Protein AF-A0A6A8DIE8-F1 (afdb_monomer_lite)

Secondary structure (DSSP, 8-state):
--HHHHHHHHHHHTTTS-TT-EEEE-HHHHHHHTT--HHHHHHHHHHHHHTTSEEEE---TTS-EEEEE-S-HHHHHHHHHHHHHHTT-HHHHHHHHHHH-GGGHHHHHHHHHHTTEEEEEETTTTEEEEEE-S-B-TTTHHHHHHHHHHHGGGPPTT-EEEEE--SS--B-GGGHHHHHHHHHHHHHTT--EEEEE-S-GGGHHHHHHHHTTSSEEEEESSHHHHHHHHHT-

InterPro domains:
  IPR025370 Transcriptional regulator SgrR, N-terminal HTH domain [PF12793] (5-108)

pLDDT: mean 90.8, std 8.54, range [51.56, 98.19]

Sequence (233 aa):
MNIEELYIKLRNYYSNHDNGEQIEVDLNELVDTLSYTKRKFRKFLIELDALGWITWSPKGIKNNDSLIFHQSIEDVQLQLFKAMIFDGRQNEAFIRVESEAPSIKTKLTYWYYLSKFVVYFDVTKNRQFIRIREMITKENVDIYCNAIKESLEHASPGFTILIDMMSEMTNTPDVEPQMEELRKIVVAKGVKALASYTSSSYLIPYLEKRLDEMGQNKIFPTKEAAEEYLDSL

Foldseek 3Di:
DDLLVVVLVVCVVVVVDDAQDKDFDDLVVCCVVVVHDSVVVVVSQVVCVVVVQKDWADDPDPGTTIIGGHDDNQVSLLVVLVVCVVVVNNVVSQVCCVPPPVPCNVVSLLVSLCVQKDWAADLVLLEIEIEGNDEAEPSRLVSVLVSNVVRLVSHDAQGEYEYEPQDPHYYDPVCVVSVVVSLVVCLVSHHNEYEYEYCPPVCVVVVVVVPPPRYHYYYDPDPVVRVVVSSVD

Organism: NCBI:txid930132

Structure (mmCIF, N/CA/C/O backbone):
data_AF-A0A6A8DIE8-F1
#
_entry.id   AF-A0A6A8DIE8-F1
#
loop_
_atom_site.group_PDB
_atom_site.id
_atom_site.type_symbol
_atom_site.label_atom_id
_atom_site.label_alt_id
_atom_site.label_comp_id
_atom_site.label_asym_id
_atom_site.label_entity_id
_atom_site.label_seq_id
_atom_site.pdbx_PDB_ins_code
_atom_site.Cartn_x
_atom_site.Cartn_y
_atom_site.Cartn_z
_atom_site.occupancy
_atom_site.B_iso_or_equiv
_atom_site.auth_seq_id
_atom_site.auth_comp_id
_atom_site.auth_asym_id
_atom_site.auth_atom_id
_atom_site.pdbx_PDB_model_num
ATOM 1 N N . MET A 1 1 ? 22.034 -7.011 -10.594 1.00 61.16 1 MET A N 1
ATOM 2 C CA . MET A 1 1 ? 21.275 -5.863 -11.112 1.00 61.16 1 MET A CA 1
ATOM 3 C C . MET A 1 1 ? 19.857 -6.335 -11.265 1.00 61.16 1 MET A C 1
ATOM 5 O O . MET A 1 1 ? 19.685 -7.435 -11.787 1.00 61.16 1 MET A O 1
ATOM 9 N N . ASN A 1 2 ? 18.924 -5.565 -10.721 1.00 84.75 2 ASN A N 1
ATOM 10 C CA . ASN A 1 2 ? 17.521 -5.937 -10.694 1.00 84.75 2 ASN A CA 1
ATOM 11 C C . ASN A 1 2 ? 16.916 -5.852 -12.108 1.00 84.75 2 ASN A C 1
ATOM 13 O O . ASN A 1 2 ? 17.417 -5.080 -12.933 1.00 84.75 2 ASN A O 1
ATOM 17 N N . ILE A 1 3 ? 15.899 -6.655 -12.415 1.00 91.62 3 ILE A N 1
ATOM 18 C CA . ILE A 1 3 ? 15.301 -6.695 -13.760 1.00 91.62 3 ILE A CA 1
ATOM 19 C C . ILE A 1 3 ? 14.643 -5.355 -14.125 1.00 91.62 3 ILE A C 1
ATOM 21 O O . ILE A 1 3 ? 14.781 -4.881 -15.253 1.00 91.62 3 ILE A O 1
ATOM 25 N N . GLU A 1 4 ? 14.058 -4.675 -13.142 1.00 94.12 4 GLU A N 1
ATOM 26 C CA . GLU A 1 4 ? 13.498 -3.327 -13.233 1.00 94.12 4 GLU A CA 1
ATOM 27 C C . GLU A 1 4 ? 14.570 -2.305 -13.617 1.00 94.12 4 GLU A C 1
ATOM 29 O O . GLU A 1 4 ? 14.362 -1.489 -14.509 1.00 94.12 4 GLU A O 1
ATOM 34 N N . GLU A 1 5 ? 15.754 -2.360 -12.998 1.00 92.25 5 GLU A N 1
ATOM 35 C CA . GLU A 1 5 ? 16.851 -1.432 -13.312 1.00 92.25 5 GLU A CA 1
ATOM 36 C C . GLU A 1 5 ? 17.337 -1.598 -14.753 1.00 92.25 5 GLU A C 1
ATOM 38 O O . GLU A 1 5 ? 17.728 -0.622 -15.398 1.00 92.25 5 GLU A O 1
ATOM 43 N N . LEU A 1 6 ? 17.319 -2.828 -15.275 1.00 91.94 6 LEU A N 1
ATOM 44 C CA . LEU A 1 6 ? 17.642 -3.065 -16.676 1.00 91.94 6 LEU A CA 1
ATOM 45 C C . LEU A 1 6 ? 16.558 -2.505 -17.582 1.00 91.94 6 LEU A C 1
ATOM 47 O O . LEU A 1 6 ? 16.885 -1.822 -18.551 1.00 91.94 6 LEU A O 1
ATOM 51 N N . TYR A 1 7 ? 15.295 -2.792 -17.268 1.00 95.69 7 TYR A N 1
ATOM 52 C CA . TYR A 1 7 ? 14.165 -2.293 -18.032 1.00 95.69 7 TYR A CA 1
ATOM 53 C C . TYR A 1 7 ? 14.194 -0.767 -18.123 1.00 95.69 7 TYR A C 1
ATOM 55 O O . TYR A 1 7 ? 14.099 -0.222 -19.214 1.00 95.69 7 TYR A O 1
ATOM 63 N N . ILE A 1 8 ? 14.420 -0.080 -17.000 1.00 94.88 8 ILE A N 1
ATOM 64 C CA . ILE A 1 8 ? 14.521 1.382 -16.932 1.00 94.88 8 ILE A CA 1
ATOM 65 C C . ILE A 1 8 ? 15.650 1.892 -17.832 1.00 94.88 8 ILE A C 1
ATOM 67 O O . ILE A 1 8 ? 15.442 2.816 -18.614 1.00 94.88 8 ILE A O 1
ATOM 71 N N . LYS A 1 9 ? 16.839 1.273 -17.784 1.00 93.62 9 LYS A N 1
ATOM 72 C CA . LYS A 1 9 ? 17.958 1.640 -18.671 1.00 93.62 9 LYS A CA 1
ATOM 73 C C . LYS A 1 9 ? 17.612 1.445 -20.146 1.00 93.62 9 LYS A C 1
ATOM 75 O O . LYS A 1 9 ? 17.887 2.324 -20.957 1.00 93.62 9 LYS A O 1
ATOM 80 N N . LEU A 1 10 ? 17.003 0.310 -20.478 1.00 94.56 10 LEU A N 1
ATOM 81 C CA . LEU A 1 10 ? 16.602 -0.022 -21.840 1.00 94.56 10 LEU A CA 1
ATOM 82 C C . LEU A 1 10 ? 15.513 0.934 -22.353 1.00 94.56 10 LEU A C 1
ATOM 84 O O . LEU A 1 10 ? 15.604 1.426 -23.474 1.00 94.56 10 LEU A O 1
ATOM 88 N N . ARG A 1 11 ? 14.516 1.252 -21.522 1.00 94.69 11 ARG A N 1
ATOM 89 C CA . ARG A 1 11 ? 13.422 2.165 -21.867 1.00 94.69 11 ARG A CA 1
ATOM 90 C C . ARG A 1 11 ? 13.903 3.607 -22.012 1.00 94.69 11 ARG A C 1
ATOM 92 O O . ARG A 1 11 ? 13.452 4.286 -22.923 1.00 94.69 11 ARG A O 1
ATOM 99 N N . ASN A 1 12 ? 14.854 4.044 -21.184 1.00 93.69 12 ASN A N 1
ATOM 100 C CA . ASN A 1 12 ? 15.503 5.352 -21.320 1.00 93.69 12 ASN A CA 1
ATOM 101 C C . ASN A 1 12 ? 16.320 5.473 -22.610 1.00 93.69 12 ASN A C 1
ATOM 103 O O . ASN A 1 12 ? 16.332 6.538 -23.218 1.00 93.69 12 ASN A O 1
ATOM 107 N N . TYR A 1 13 ? 16.988 4.396 -23.036 1.00 94.00 13 TYR A N 1
ATOM 108 C CA . TYR A 1 13 ? 17.704 4.382 -24.313 1.00 94.00 13 TYR A CA 1
ATOM 109 C C . TYR A 1 13 ? 16.738 4.544 -25.503 1.00 94.00 13 TYR A C 1
ATOM 111 O O . TYR A 1 13 ? 17.044 5.260 -26.450 1.00 94.00 13 TYR A O 1
ATOM 119 N N . TYR A 1 14 ? 15.534 3.968 -25.409 1.00 94.12 14 TYR A N 1
ATOM 120 C CA . TYR A 1 14 ? 14.454 4.113 -26.393 1.00 94.12 14 TYR A CA 1
ATOM 121 C C . TYR A 1 14 ? 13.357 5.099 -25.954 1.00 94.12 14 TYR A C 1
ATOM 123 O O . TYR A 1 14 ? 12.171 4.853 -26.173 1.00 94.12 14 TYR A O 1
ATOM 131 N N . SER A 1 15 ? 13.728 6.216 -25.323 1.00 92.12 15 SER A N 1
ATOM 132 C CA . SER A 1 15 ? 12.765 7.184 -24.768 1.00 92.12 15 SER A CA 1
ATOM 133 C C . SER A 1 15 ? 11.895 7.884 -25.819 1.00 92.12 15 SER A C 1
ATOM 135 O O . SER A 1 15 ? 10.821 8.370 -25.483 1.00 92.12 15 SER A O 1
ATOM 137 N N . ASN A 1 16 ? 12.330 7.903 -27.082 1.00 93.06 16 ASN A N 1
ATOM 138 C CA . ASN A 1 16 ? 11.607 8.523 -28.198 1.00 93.06 16 ASN A CA 1
ATOM 139 C C . ASN A 1 16 ? 10.524 7.626 -28.824 1.00 93.06 16 ASN A C 1
ATOM 141 O O . ASN A 1 16 ? 9.892 8.050 -29.787 1.00 93.06 16 ASN A O 1
ATOM 145 N N . HIS A 1 17 ? 10.342 6.403 -28.321 1.00 92.88 17 HIS A N 1
ATOM 146 C CA . HIS A 1 17 ? 9.346 5.460 -28.828 1.00 92.88 17 HIS A CA 1
ATOM 147 C C . HIS A 1 17 ? 8.213 5.269 -27.829 1.00 92.88 17 HIS A C 1
ATOM 149 O O . HIS A 1 17 ? 8.455 5.158 -26.622 1.00 92.88 17 HIS A O 1
ATOM 155 N N . ASP A 1 18 ? 6.986 5.158 -28.318 1.00 91.81 18 ASP A N 1
ATOM 156 C CA . ASP A 1 18 ? 5.816 4.943 -27.468 1.00 91.81 18 ASP A CA 1
ATOM 157 C C . ASP A 1 18 ? 5.623 3.459 -27.116 1.00 91.81 18 ASP A C 1
ATOM 159 O O . ASP A 1 18 ? 6.193 2.550 -27.725 1.00 91.81 18 ASP A O 1
ATOM 163 N N . ASN A 1 19 ? 4.818 3.188 -26.085 1.00 92.69 19 ASN A N 1
ATOM 164 C CA . ASN A 1 19 ? 4.422 1.812 -25.777 1.00 92.69 19 ASN A CA 1
ATOM 165 C C . ASN A 1 19 ? 3.588 1.239 -26.936 1.00 92.69 19 ASN A C 1
ATOM 167 O O . ASN A 1 19 ? 2.725 1.919 -27.487 1.00 92.69 19 ASN A O 1
ATOM 171 N N . GLY A 1 20 ? 3.819 -0.028 -27.280 1.00 93.44 20 GLY A N 1
ATOM 172 C CA . GLY A 1 20 ? 3.175 -0.698 -28.414 1.00 93.44 20 GLY A CA 1
ATOM 173 C C . GLY A 1 20 ? 3.853 -0.464 -29.769 1.00 93.44 20 GLY A C 1
ATOM 174 O O . GLY A 1 20 ? 3.513 -1.150 -30.732 1.00 93.44 20 GLY A O 1
ATOM 175 N N . GLU A 1 21 ? 4.833 0.438 -29.858 1.00 94.06 21 GLU A N 1
ATOM 176 C CA . GLU A 1 21 ? 5.625 0.632 -31.071 1.00 94.06 21 GLU A CA 1
ATOM 177 C C . GLU A 1 21 ? 6.641 -0.505 -31.252 1.00 94.06 21 GLU A C 1
ATOM 179 O O . GLU A 1 21 ? 7.301 -0.929 -30.300 1.00 94.06 21 GLU A O 1
ATOM 184 N N . GLN A 1 22 ? 6.775 -1.003 -32.485 1.00 93.56 22 GLN A N 1
ATOM 185 C CA . GLN A 1 22 ? 7.807 -1.974 -32.834 1.00 93.56 22 GLN A CA 1
ATOM 186 C C . GLN A 1 22 ? 9.099 -1.258 -33.217 1.00 93.56 22 GLN A C 1
ATOM 188 O O . GLN A 1 22 ? 9.140 -0.496 -34.178 1.00 93.56 22 GLN A O 1
ATOM 193 N N . ILE A 1 23 ? 10.167 -1.579 -32.495 1.00 93.38 23 ILE A N 1
ATOM 194 C CA . ILE A 1 23 ? 11.484 -0.966 -32.635 1.00 93.38 23 ILE A CA 1
ATOM 195 C C . ILE A 1 23 ? 12.443 -2.012 -33.192 1.00 93.38 23 ILE A C 1
ATOM 197 O O . ILE A 1 23 ? 12.483 -3.140 -32.694 1.00 93.38 23 ILE A O 1
ATOM 201 N N . GLU A 1 24 ? 13.219 -1.652 -34.214 1.00 91.38 24 GLU A N 1
ATOM 202 C CA . GLU A 1 24 ? 14.348 -2.470 -34.661 1.00 91.38 24 GLU A CA 1
ATOM 203 C C . GLU A 1 24 ? 15.573 -2.246 -33.775 1.00 91.38 24 GLU A C 1
ATOM 205 O O . GLU A 1 24 ? 15.893 -1.125 -33.387 1.00 91.38 24 GLU A O 1
ATOM 210 N N . VAL A 1 25 ? 16.257 -3.337 -33.446 1.00 90.00 25 VAL A N 1
ATOM 211 C CA . VAL A 1 25 ? 17.249 -3.373 -32.379 1.00 90.00 25 VAL A CA 1
ATOM 212 C C . VAL A 1 25 ? 18.504 -4.095 -32.849 1.00 90.00 25 VAL A C 1
ATOM 214 O O . VAL A 1 25 ? 18.456 -5.270 -33.228 1.00 90.00 25 VAL A O 1
ATOM 217 N N . ASP A 1 26 ? 19.651 -3.421 -32.747 1.00 88.81 26 ASP A N 1
ATOM 218 C CA . ASP A 1 26 ? 20.957 -4.072 -32.819 1.00 88.81 26 ASP A CA 1
ATOM 219 C C . ASP A 1 26 ? 21.400 -4.493 -31.410 1.00 88.81 26 ASP A C 1
ATOM 221 O O . ASP A 1 26 ? 21.780 -3.683 -30.560 1.00 88.81 26 ASP A O 1
ATOM 225 N N . LEU A 1 27 ? 21.372 -5.803 -31.151 1.00 87.56 27 LEU A N 1
ATOM 226 C CA . LEU A 1 27 ? 21.827 -6.356 -29.877 1.00 87.56 27 LEU A CA 1
ATOM 227 C C . LEU A 1 27 ? 23.300 -6.061 -29.584 1.00 87.56 27 LEU A C 1
ATOM 229 O O . LEU A 1 27 ? 23.680 -6.066 -28.417 1.00 87.56 27 LEU A O 1
ATOM 233 N N . ASN A 1 28 ? 24.148 -5.885 -30.597 1.00 87.69 28 ASN A N 1
ATOM 234 C CA . ASN A 1 28 ? 25.564 -5.596 -30.380 1.00 87.69 28 ASN A CA 1
ATOM 235 C C . ASN A 1 28 ? 25.721 -4.191 -29.809 1.00 87.69 28 ASN A C 1
ATOM 237 O O . ASN A 1 28 ? 26.330 -4.033 -28.755 1.00 87.69 28 ASN A O 1
ATOM 241 N N . GLU A 1 29 ? 25.076 -3.216 -30.449 1.00 89.06 29 GLU A N 1
ATOM 242 C CA . GLU A 1 29 ? 25.057 -1.828 -29.999 1.00 89.06 29 GLU A CA 1
ATOM 243 C C . GLU A 1 29 ? 24.478 -1.700 -28.586 1.00 89.06 29 GLU A C 1
ATOM 245 O O . GLU A 1 29 ? 25.076 -1.043 -27.731 1.00 89.06 29 GLU A O 1
ATOM 250 N N . LEU A 1 30 ? 23.354 -2.367 -28.299 1.00 89.44 30 LEU A N 1
ATOM 251 C CA . LEU A 1 30 ? 22.744 -2.319 -26.968 1.00 89.44 30 LEU A CA 1
ATOM 252 C C . LEU A 1 30 ? 23.633 -2.926 -25.889 1.00 89.44 30 LEU A C 1
ATOM 254 O O . LEU A 1 30 ? 23.718 -2.403 -24.781 1.00 89.44 30 LEU A O 1
ATOM 258 N N . VAL A 1 31 ? 24.270 -4.055 -26.186 1.00 90.88 31 VAL A N 1
ATOM 259 C CA . VAL A 1 31 ? 25.129 -4.753 -25.231 1.00 90.88 31 VAL A CA 1
ATOM 260 C C . VAL A 1 31 ? 26.371 -3.922 -24.921 1.00 90.88 31 VAL A C 1
ATOM 262 O O . VAL A 1 31 ? 26.747 -3.846 -23.751 1.00 90.88 31 VAL A O 1
ATOM 265 N N . ASP A 1 32 ? 26.942 -3.256 -25.923 1.00 88.62 32 ASP A N 1
ATOM 266 C CA . ASP A 1 32 ? 28.075 -2.348 -25.744 1.00 88.62 32 ASP A CA 1
ATOM 267 C C . ASP A 1 32 ? 27.650 -1.094 -24.961 1.00 88.62 32 ASP A C 1
ATOM 269 O O . ASP A 1 32 ? 28.236 -0.780 -23.922 1.00 88.62 32 ASP A O 1
ATOM 273 N N . THR A 1 33 ? 26.560 -0.439 -25.373 1.00 89.12 33 THR A N 1
ATOM 274 C CA . THR A 1 33 ? 26.052 0.789 -24.736 1.00 89.12 33 THR A CA 1
ATOM 275 C C . THR A 1 33 ? 25.642 0.566 -23.282 1.00 89.12 33 THR A C 1
ATOM 277 O O . THR A 1 33 ? 25.992 1.340 -22.393 1.00 89.12 33 THR A O 1
ATOM 280 N N . LEU A 1 34 ? 24.911 -0.514 -23.010 1.00 88.25 34 LEU A N 1
ATOM 281 C CA . LEU A 1 34 ? 24.409 -0.826 -21.674 1.00 88.25 34 LEU A CA 1
ATOM 282 C C . LEU A 1 34 ? 25.433 -1.602 -20.824 1.00 88.25 34 LEU A C 1
ATOM 284 O O . LEU A 1 34 ? 25.148 -1.913 -19.665 1.00 88.25 34 LEU A O 1
ATOM 288 N N . SER A 1 35 ? 26.626 -1.884 -21.368 1.00 88.69 35 SER A N 1
ATOM 289 C CA . SER A 1 35 ? 27.730 -2.579 -20.691 1.00 88.69 35 SER A CA 1
ATOM 290 C C . SER A 1 35 ? 27.369 -3.994 -20.205 1.00 88.69 35 SER A C 1
ATOM 292 O O . SER A 1 35 ? 27.679 -4.399 -19.080 1.00 88.69 35 SER A O 1
ATOM 294 N N . TYR A 1 36 ? 26.701 -4.771 -21.061 1.00 88.62 36 TYR A N 1
ATOM 295 C CA . TYR A 1 36 ? 26.370 -6.180 -20.825 1.00 88.62 36 TYR A CA 1
ATOM 296 C C . TYR A 1 36 ? 27.243 -7.123 -21.647 1.00 88.62 36 TYR A C 1
ATOM 298 O O . TYR A 1 36 ? 28.024 -6.728 -22.498 1.00 88.62 36 TYR A O 1
ATOM 306 N N . THR A 1 37 ? 27.083 -8.425 -21.414 1.00 90.81 37 THR A N 1
ATOM 307 C CA . THR A 1 37 ? 27.459 -9.436 -22.407 1.00 90.81 37 THR A CA 1
ATOM 308 C C . THR A 1 37 ? 26.212 -9.856 -23.173 1.00 90.81 37 THR A C 1
ATOM 310 O O . THR A 1 37 ? 25.127 -9.933 -22.587 1.00 90.81 37 THR A O 1
ATOM 313 N N . LYS A 1 38 ? 26.353 -10.224 -24.454 1.00 89.75 38 LYS A N 1
ATOM 314 C CA . LYS A 1 38 ? 25.217 -10.670 -25.287 1.00 89.75 38 LYS A CA 1
ATOM 315 C C . LYS A 1 38 ? 24.416 -11.790 -24.627 1.00 89.75 38 LYS A C 1
ATOM 317 O O . LYS A 1 38 ? 23.190 -11.779 -24.638 1.00 89.75 38 LYS A O 1
ATOM 322 N N . ARG A 1 39 ? 25.108 -12.748 -23.996 1.00 90.81 39 ARG A N 1
ATOM 323 C CA . ARG A 1 39 ? 24.476 -13.866 -23.280 1.00 90.81 39 ARG A CA 1
ATOM 324 C C . ARG A 1 39 ? 23.609 -13.383 -22.118 1.00 90.81 39 ARG A C 1
ATOM 326 O O . ARG A 1 39 ? 22.508 -13.893 -21.943 1.00 90.81 39 ARG A O 1
ATOM 333 N N . LYS A 1 40 ? 24.113 -12.448 -21.308 1.00 90.56 40 LYS A N 1
ATOM 334 C CA . LYS A 1 40 ? 23.389 -11.927 -20.144 1.00 90.56 40 LYS A CA 1
ATOM 335 C C . LYS A 1 40 ? 22.207 -11.061 -20.578 1.00 90.56 40 LYS A C 1
ATOM 337 O O . LYS A 1 40 ? 21.121 -11.236 -20.046 1.00 90.56 40 LYS A O 1
ATOM 342 N N . PHE A 1 41 ? 22.399 -10.212 -21.584 1.00 91.75 41 PHE A N 1
ATOM 343 C CA . PHE A 1 41 ? 21.339 -9.354 -22.107 1.00 91.75 41 PHE A CA 1
ATOM 344 C C . PHE A 1 41 ? 20.183 -10.160 -22.716 1.00 91.75 41 PHE A C 1
ATOM 346 O O . PHE A 1 41 ? 19.036 -9.939 -22.354 1.00 91.75 41 PHE A O 1
ATOM 353 N N . ARG A 1 42 ? 20.473 -11.194 -23.522 1.00 92.12 42 ARG A N 1
ATOM 354 C CA . ARG A 1 42 ? 19.436 -12.106 -24.042 1.00 92.12 42 ARG A CA 1
ATOM 355 C C . ARG A 1 42 ? 18.634 -12.797 -22.945 1.00 92.12 42 ARG A C 1
ATOM 357 O O . ARG A 1 42 ? 17.426 -12.920 -23.076 1.00 92.12 42 ARG A O 1
ATOM 364 N N . LYS A 1 43 ? 19.290 -13.248 -21.868 1.00 93.25 43 LYS A N 1
ATOM 365 C CA . LYS A 1 43 ? 18.576 -13.839 -20.725 1.00 93.25 43 LYS A CA 1
ATOM 366 C C . LYS A 1 43 ? 17.571 -12.859 -20.132 1.00 93.25 43 LYS A C 1
ATOM 368 O O . LYS A 1 43 ? 16.452 -13.260 -19.854 1.00 93.25 43 LYS A O 1
ATOM 373 N N . PHE A 1 44 ? 17.959 -11.597 -19.993 1.00 93.81 44 PHE A N 1
ATOM 374 C CA . PHE A 1 44 ? 17.050 -10.582 -19.490 1.00 93.81 44 PHE A CA 1
ATOM 375 C C . PHE A 1 44 ? 15.907 -10.270 -20.451 1.00 93.81 44 PHE A C 1
ATOM 377 O O . PHE A 1 44 ? 14.790 -10.107 -19.989 1.00 93.81 44 PHE A O 1
ATOM 384 N N . LEU A 1 45 ? 16.146 -10.221 -21.766 1.00 94.38 45 LEU A N 1
ATOM 385 C CA . LEU A 1 45 ? 15.057 -10.032 -22.730 1.00 94.38 45 LEU A CA 1
ATOM 386 C C . LEU A 1 45 ? 14.029 -11.169 -22.645 1.00 94.38 45 LEU A C 1
ATOM 388 O O . LEU A 1 45 ? 12.837 -10.899 -22.642 1.00 94.38 45 LEU A O 1
ATOM 392 N N . ILE A 1 46 ? 14.479 -12.419 -22.492 1.00 95.00 46 ILE A N 1
ATOM 393 C CA . ILE A 1 46 ? 13.584 -13.569 -22.269 1.00 95.00 46 ILE A CA 1
ATOM 394 C C . ILE A 1 46 ? 12.775 -13.395 -20.979 1.00 95.00 46 ILE A C 1
ATOM 396 O O . ILE A 1 46 ? 11.587 -13.688 -20.948 1.00 95.00 46 ILE A O 1
ATOM 400 N N . GLU A 1 47 ? 13.416 -12.937 -19.907 1.00 96.00 47 GLU A N 1
ATOM 401 C CA . GLU A 1 47 ? 12.761 -12.742 -18.612 1.00 96.00 47 GLU A CA 1
ATOM 402 C C . GLU A 1 47 ? 11.732 -11.601 -18.656 1.00 96.00 47 GLU A C 1
ATOM 404 O O . GLU A 1 47 ? 10.610 -11.764 -18.188 1.00 96.00 47 GLU A O 1
ATOM 409 N N . LEU A 1 48 ? 12.073 -10.478 -19.293 1.00 95.81 48 LEU A N 1
ATOM 410 C CA . LEU A 1 48 ? 11.170 -9.345 -19.505 1.00 95.81 48 LEU A CA 1
ATOM 411 C C . LEU A 1 48 ? 9.969 -9.719 -20.390 1.00 95.81 48 LEU A C 1
ATOM 413 O O . LEU A 1 48 ? 8.854 -9.269 -20.129 1.00 95.81 48 LEU A O 1
ATOM 417 N N . ASP A 1 49 ? 10.190 -10.542 -21.416 1.00 95.75 49 ASP A N 1
ATOM 418 C CA . ASP A 1 49 ? 9.140 -11.082 -22.288 1.00 95.75 49 ASP A CA 1
ATOM 419 C C . ASP A 1 49 ? 8.209 -12.028 -21.511 1.00 95.75 49 ASP A C 1
ATOM 421 O O . ASP A 1 49 ? 6.989 -11.898 -21.574 1.00 95.75 49 ASP A O 1
ATOM 425 N N . ALA A 1 50 ? 8.770 -12.901 -20.665 1.00 96.12 50 ALA A N 1
ATOM 426 C CA . ALA A 1 50 ? 7.998 -13.790 -19.794 1.00 96.12 50 ALA A CA 1
ATOM 427 C C . ALA A 1 50 ? 7.150 -13.037 -18.750 1.00 96.12 50 ALA A C 1
ATOM 429 O O . ALA A 1 50 ? 6.076 -13.508 -18.376 1.00 96.12 50 ALA A O 1
ATOM 430 N N . LEU A 1 51 ? 7.607 -11.865 -18.296 1.00 94.88 51 LEU A N 1
ATOM 431 C CA . LEU A 1 51 ? 6.838 -10.958 -17.436 1.00 94.88 51 LEU A CA 1
ATOM 432 C C . LEU A 1 51 ? 5.785 -10.141 -18.207 1.00 94.88 51 LEU A C 1
ATOM 434 O O . LEU A 1 51 ? 4.999 -9.420 -17.592 1.00 94.88 51 LEU A O 1
ATOM 438 N N . GLY A 1 52 ? 5.770 -10.223 -19.541 1.00 95.75 52 GLY A N 1
ATOM 439 C CA . GLY A 1 52 ? 4.893 -9.435 -20.404 1.00 95.75 52 GLY A CA 1
ATOM 440 C C . GLY A 1 52 ? 5.249 -7.947 -20.448 1.00 95.75 52 GLY A C 1
ATOM 441 O O . GLY A 1 52 ? 4.397 -7.123 -20.771 1.00 95.75 52 GLY A O 1
ATOM 442 N N . TRP A 1 53 ? 6.480 -7.569 -20.084 1.00 96.81 53 TRP A N 1
ATOM 443 C CA . TRP A 1 53 ? 6.916 -6.165 -20.083 1.00 96.81 53 TRP A CA 1
ATOM 444 C C . TRP A 1 53 ? 7.348 -5.692 -21.466 1.00 96.81 53 TRP A C 1
ATOM 446 O O . TRP A 1 53 ? 7.237 -4.506 -21.787 1.00 96.81 53 TRP A O 1
ATOM 456 N N . ILE A 1 54 ? 7.814 -6.631 -22.282 1.00 96.81 54 ILE A N 1
ATOM 457 C CA . ILE A 1 54 ? 8.145 -6.437 -23.688 1.00 96.81 54 ILE A CA 1
ATOM 458 C C . ILE A 1 54 ? 7.566 -7.579 -24.521 1.00 96.81 54 ILE A C 1
ATOM 460 O O . ILE A 1 54 ? 7.197 -8.617 -23.981 1.00 96.81 54 ILE A O 1
ATOM 464 N N . THR A 1 55 ? 7.545 -7.398 -25.837 1.00 96.38 55 THR A N 1
ATOM 465 C CA . THR A 1 55 ? 7.618 -8.508 -26.787 1.00 96.38 55 THR A CA 1
ATOM 466 C C . THR A 1 55 ? 8.964 -8.463 -27.482 1.00 96.38 55 THR A C 1
ATOM 468 O O . THR A 1 55 ? 9.273 -7.480 -28.159 1.00 96.38 55 THR A O 1
ATOM 471 N N . TRP A 1 56 ? 9.760 -9.521 -27.334 1.00 94.69 56 TRP A N 1
ATOM 472 C CA . TRP A 1 56 ? 11.038 -9.653 -28.033 1.00 94.69 56 TRP A CA 1
ATOM 473 C C . TRP A 1 56 ? 10.955 -10.700 -29.140 1.00 94.69 56 TRP A C 1
ATOM 475 O O . TRP A 1 56 ? 10.696 -11.875 -28.903 1.00 94.69 56 TRP A O 1
ATOM 485 N N . SER A 1 57 ? 11.208 -10.272 -30.375 1.00 91.69 57 SER A N 1
ATOM 486 C CA . SER A 1 57 ? 11.310 -11.161 -31.532 1.00 91.69 57 SER A CA 1
ATOM 487 C C . SER A 1 57 ? 12.765 -11.216 -32.002 1.00 91.69 57 SER A C 1
ATOM 489 O O . SER A 1 57 ? 13.189 -10.332 -32.755 1.00 91.69 57 SER A O 1
ATOM 491 N N . PRO A 1 58 ? 13.549 -12.224 -31.570 1.00 87.44 58 PRO A N 1
ATOM 492 C CA . PRO A 1 58 ? 14.901 -12.411 -32.075 1.00 87.44 58 PRO A CA 1
ATOM 493 C C . PRO A 1 58 ? 14.842 -12.736 -33.565 1.00 87.44 58 PRO A C 1
ATOM 495 O O . PRO A 1 58 ? 14.100 -13.634 -33.975 1.00 87.44 58 PRO A O 1
ATOM 498 N N . LYS A 1 59 ? 15.636 -12.052 -34.390 1.00 78.75 59 LYS A N 1
ATOM 499 C CA . LYS A 1 59 ? 15.755 -12.411 -35.806 1.00 78.75 59 LYS A CA 1
ATOM 500 C C . LYS A 1 59 ? 17.053 -13.173 -36.068 1.00 78.75 59 LYS A C 1
ATOM 502 O O . LYS A 1 59 ? 18.047 -13.088 -35.351 1.00 78.75 59 LYS A O 1
ATOM 507 N N . GLY A 1 60 ? 17.008 -14.015 -37.101 1.00 60.09 60 GLY A N 1
ATOM 508 C CA . GLY A 1 60 ? 18.177 -14.745 -37.585 1.00 60.09 60 GLY A CA 1
ATOM 509 C C . GLY A 1 60 ? 19.223 -13.819 -38.222 1.00 60.09 60 GLY A C 1
ATOM 510 O O . GLY A 1 60 ? 18.986 -12.635 -38.418 1.00 60.09 60 GLY A O 1
ATOM 511 N N . ILE A 1 61 ? 20.351 -14.411 -38.628 1.00 51.56 61 ILE A N 1
ATOM 512 C CA . ILE A 1 61 ? 21.642 -13.811 -39.053 1.00 51.56 61 ILE A CA 1
ATOM 513 C C . ILE A 1 61 ? 21.576 -12.578 -39.994 1.00 51.56 61 ILE A C 1
ATOM 515 O O . ILE A 1 61 ? 22.574 -11.874 -40.117 1.00 51.56 61 ILE A O 1
ATOM 519 N N . LYS A 1 62 ? 20.456 -12.299 -40.674 1.00 53.72 62 LYS A N 1
ATOM 520 C CA . LYS A 1 62 ? 20.348 -11.250 -41.707 1.00 53.72 62 LYS A CA 1
ATOM 521 C C . LYS A 1 62 ? 19.442 -10.054 -41.379 1.00 53.72 62 LYS A C 1
ATOM 523 O O . LYS A 1 62 ? 19.452 -9.121 -42.169 1.00 53.72 62 LYS A O 1
ATOM 528 N N . ASN A 1 63 ? 18.693 -10.056 -40.273 1.00 60.16 63 ASN A N 1
ATOM 529 C CA . ASN A 1 63 ? 17.789 -8.951 -39.918 1.00 60.16 63 ASN A CA 1
ATOM 530 C C . ASN A 1 63 ? 17.979 -8.522 -38.453 1.00 60.16 63 ASN A C 1
ATOM 532 O O . ASN A 1 63 ? 18.355 -9.350 -37.626 1.00 60.16 63 ASN A O 1
ATOM 536 N N . ASN A 1 64 ? 17.660 -7.262 -38.142 1.00 75.50 64 ASN A N 1
ATOM 537 C CA . ASN A 1 64 ? 17.671 -6.723 -36.779 1.00 75.50 64 ASN A CA 1
ATOM 538 C C . ASN A 1 64 ? 16.610 -7.399 -35.899 1.00 75.50 64 ASN A C 1
ATOM 540 O O . ASN A 1 64 ? 15.511 -7.708 -36.377 1.00 75.50 64 ASN A O 1
ATOM 544 N N . ASP A 1 65 ? 16.923 -7.600 -34.618 1.00 86.94 65 ASP A N 1
ATOM 545 C CA . ASP A 1 65 ? 15.937 -8.017 -33.617 1.00 86.94 65 ASP A CA 1
ATOM 546 C C . ASP A 1 65 ? 14.833 -6.958 -33.519 1.00 86.94 65 ASP A C 1
ATOM 548 O O . ASP A 1 65 ? 15.040 -5.805 -33.900 1.00 86.94 65 ASP A O 1
ATOM 552 N N . SER A 1 66 ? 13.655 -7.318 -33.005 1.00 92.06 66 SER A N 1
ATOM 553 C CA . SER A 1 66 ? 12.642 -6.307 -32.691 1.00 92.06 66 SER A CA 1
ATOM 554 C C . SER A 1 66 ? 12.120 -6.389 -31.269 1.00 92.06 66 SER A C 1
ATOM 556 O O . SER A 1 66 ? 11.940 -7.484 -30.728 1.00 92.06 66 SER A O 1
ATOM 558 N N . LEU A 1 67 ? 11.849 -5.218 -30.696 1.00 94.81 67 LEU A N 1
ATOM 559 C CA . LEU A 1 67 ? 11.280 -5.031 -29.367 1.00 94.81 67 LEU A CA 1
ATOM 560 C C . LEU A 1 67 ? 9.988 -4.218 -29.453 1.00 94.81 67 LEU A C 1
ATOM 562 O O . LEU A 1 67 ? 9.905 -3.266 -30.221 1.00 94.81 67 LEU A O 1
ATOM 566 N N . ILE A 1 68 ? 9.004 -4.587 -28.639 1.00 96.00 68 ILE A N 1
ATOM 567 C CA . ILE A 1 68 ? 7.810 -3.783 -28.354 1.00 96.00 68 ILE A CA 1
ATOM 568 C C . ILE A 1 68 ? 7.744 -3.612 -26.841 1.00 96.00 68 ILE A C 1
ATOM 570 O O . ILE A 1 68 ? 7.841 -4.609 -26.130 1.00 96.00 68 ILE A O 1
ATOM 574 N N . PHE A 1 69 ? 7.587 -2.388 -26.338 1.00 97.12 69 PHE A N 1
ATOM 575 C CA . PHE A 1 69 ? 7.400 -2.137 -24.904 1.00 97.12 69 PHE A CA 1
ATOM 576 C C . PHE A 1 69 ? 5.917 -2.130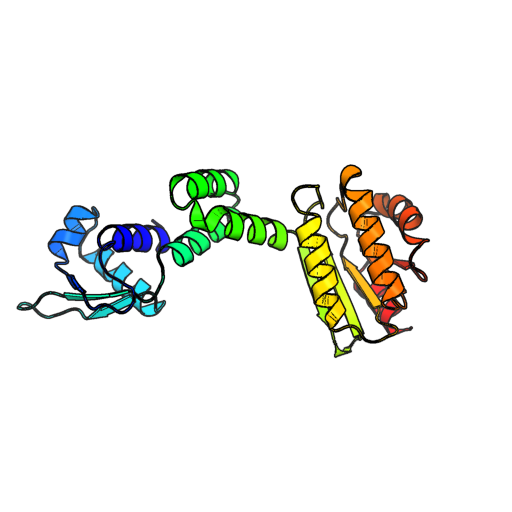 -24.540 1.00 97.12 69 PHE A C 1
ATOM 578 O O . PHE A 1 69 ? 5.132 -1.425 -25.172 1.00 97.12 69 PHE A O 1
ATOM 585 N N . HIS A 1 70 ? 5.549 -2.856 -23.484 1.00 96.56 70 HIS A N 1
ATOM 586 C CA . HIS A 1 70 ? 4.170 -2.910 -22.979 1.00 96.56 70 HIS A CA 1
ATOM 587 C C . HIS A 1 70 ? 3.988 -2.158 -21.664 1.00 96.56 70 HIS A C 1
ATOM 589 O O . HIS A 1 70 ? 2.881 -1.731 -21.346 1.00 96.56 70 HIS A O 1
ATOM 595 N N . GLN A 1 71 ? 5.065 -1.979 -20.898 1.00 95.25 71 GLN A N 1
ATOM 596 C CA . GLN A 1 71 ? 5.030 -1.300 -19.603 1.00 95.25 71 GLN A CA 1
ATOM 597 C C . GLN A 1 71 ? 5.536 0.139 -19.704 1.00 95.25 71 GLN A C 1
ATOM 599 O O . GLN A 1 71 ? 6.482 0.449 -20.431 1.00 95.25 71 GLN A O 1
ATOM 604 N N . SER A 1 72 ? 4.926 1.058 -18.958 1.00 94.44 72 SER A N 1
ATOM 605 C CA . SER A 1 72 ? 5.485 2.405 -18.831 1.00 94.44 72 SER A CA 1
ATOM 606 C C . SER A 1 72 ? 6.769 2.364 -17.989 1.00 94.44 72 SER A C 1
ATOM 608 O O . SER A 1 72 ? 6.939 1.499 -17.126 1.00 94.44 72 SER A O 1
ATOM 610 N N . ILE A 1 73 ? 7.694 3.297 -18.234 1.00 94.81 73 ILE A N 1
ATOM 611 C CA . ILE A 1 73 ? 8.886 3.427 -17.382 1.00 94.81 73 ILE A CA 1
ATOM 612 C C . ILE A 1 73 ? 8.497 3.754 -15.935 1.00 94.81 73 ILE A C 1
ATOM 614 O O . ILE A 1 73 ? 9.074 3.200 -15.004 1.00 94.81 73 ILE A O 1
ATOM 618 N N . GLU A 1 74 ? 7.469 4.588 -15.763 1.00 95.12 74 GLU A N 1
ATOM 619 C CA . GLU A 1 74 ? 6.965 5.044 -14.470 1.00 95.12 74 GLU A CA 1
ATOM 620 C C . GLU A 1 74 ? 6.396 3.896 -13.629 1.00 95.12 74 GLU A C 1
ATOM 622 O O . GLU A 1 74 ? 6.650 3.828 -12.425 1.00 95.12 74 GLU A O 1
ATOM 627 N N . ASP A 1 75 ? 5.664 2.959 -14.239 1.00 94.62 75 ASP A N 1
ATOM 628 C CA . ASP A 1 75 ? 5.113 1.811 -13.516 1.00 94.62 75 ASP A CA 1
ATOM 629 C C . ASP A 1 75 ? 6.215 0.863 -13.038 1.00 94.62 75 ASP A C 1
ATOM 631 O O . ASP A 1 75 ? 6.158 0.379 -11.905 1.00 94.62 75 ASP A O 1
ATOM 635 N N . VAL A 1 76 ? 7.255 0.646 -13.849 1.00 95.94 76 VAL A N 1
ATOM 636 C CA . VAL A 1 76 ? 8.405 -0.182 -13.456 1.00 95.94 76 VAL A CA 1
ATOM 637 C C . VAL A 1 76 ? 9.272 0.523 -12.406 1.00 95.94 76 VAL A C 1
ATOM 639 O O . VAL A 1 76 ? 9.695 -0.112 -11.440 1.00 95.94 76 VAL A O 1
ATOM 642 N N . GLN A 1 77 ? 9.479 1.842 -12.511 1.00 96.50 77 GLN A N 1
ATOM 643 C CA . GLN A 1 77 ? 10.136 2.639 -11.463 1.00 96.50 77 GLN A CA 1
ATOM 644 C C . GLN A 1 77 ? 9.363 2.574 -10.142 1.00 96.50 77 GLN A C 1
ATOM 646 O O . GLN A 1 77 ? 9.957 2.390 -9.079 1.00 96.50 77 GLN A O 1
ATOM 651 N N . LEU A 1 78 ? 8.032 2.657 -10.193 1.00 96.75 78 LEU A N 1
ATOM 652 C CA . LEU A 1 78 ? 7.197 2.512 -9.008 1.00 96.75 78 LEU A CA 1
ATOM 653 C C . LEU A 1 78 ? 7.352 1.122 -8.379 1.00 96.75 78 LEU A C 1
ATOM 655 O O . LEU A 1 78 ? 7.474 1.030 -7.159 1.00 96.75 78 LEU A O 1
ATOM 659 N N . GLN A 1 79 ? 7.358 0.049 -9.176 1.00 94.94 79 GLN A N 1
ATOM 660 C CA . GLN A 1 79 ? 7.589 -1.312 -8.675 1.00 94.94 79 GLN A CA 1
ATOM 661 C C . GLN A 1 79 ? 8.963 -1.444 -8.007 1.00 94.94 79 GLN A C 1
ATOM 663 O O . GLN A 1 79 ? 9.043 -1.939 -6.881 1.00 94.94 79 GLN A O 1
ATOM 668 N N . LEU A 1 80 ? 10.014 -0.912 -8.639 1.00 95.88 80 LEU A N 1
ATOM 669 C CA . LEU A 1 80 ? 11.365 -0.893 -8.082 1.00 95.88 80 LEU A CA 1
ATOM 670 C C . LEU A 1 80 ? 11.405 -0.200 -6.714 1.00 95.88 80 LEU A C 1
ATOM 672 O O . LEU A 1 80 ? 11.930 -0.760 -5.752 1.00 95.88 80 LEU A O 1
ATOM 676 N N . PHE A 1 81 ? 10.832 1.000 -6.595 1.00 97.44 81 PHE A N 1
ATOM 677 C CA . PHE A 1 81 ? 10.860 1.740 -5.332 1.00 97.44 81 PHE A CA 1
ATOM 678 C C . PHE A 1 81 ? 10.007 1.087 -4.241 1.00 97.44 81 PHE A C 1
ATOM 680 O O . PHE A 1 81 ? 10.402 1.100 -3.074 1.00 97.44 81 PHE A O 1
ATOM 687 N N . LYS A 1 82 ? 8.886 0.449 -4.599 1.00 95.62 82 LYS A N 1
ATOM 688 C CA . LYS A 1 82 ? 8.107 -0.373 -3.659 1.00 95.62 82 LYS A CA 1
ATOM 689 C C . LYS A 1 82 ? 8.932 -1.540 -3.117 1.00 95.62 82 LYS A C 1
ATOM 691 O O . LYS A 1 82 ? 8.944 -1.750 -1.907 1.00 95.62 82 LYS A O 1
ATOM 696 N N . ALA A 1 83 ? 9.643 -2.260 -3.986 1.00 93.75 83 ALA A N 1
ATOM 697 C CA . ALA A 1 83 ? 10.522 -3.356 -3.582 1.00 93.75 83 ALA A CA 1
ATOM 698 C C . ALA A 1 83 ? 11.647 -2.864 -2.656 1.00 93.75 83 ALA A C 1
ATOM 700 O O . ALA A 1 83 ? 11.857 -3.432 -1.590 1.00 93.75 83 ALA A O 1
ATOM 701 N N . MET A 1 84 ? 12.287 -1.736 -2.985 1.00 94.56 84 MET A N 1
ATOM 702 C CA . MET A 1 84 ? 13.307 -1.129 -2.120 1.00 94.56 84 MET A CA 1
ATOM 703 C C . MET A 1 84 ? 12.777 -0.795 -0.720 1.00 94.56 84 MET A C 1
ATOM 705 O O . MET A 1 84 ? 13.470 -1.029 0.267 1.00 94.56 84 MET A O 1
ATOM 709 N N . ILE A 1 85 ? 11.560 -0.256 -0.616 1.00 93.69 85 ILE A N 1
ATOM 710 C CA . ILE A 1 85 ? 10.924 0.015 0.679 1.00 93.69 85 ILE A CA 1
ATOM 711 C C . ILE A 1 85 ? 10.702 -1.289 1.455 1.00 93.69 85 ILE A C 1
ATOM 713 O O . ILE A 1 85 ? 11.021 -1.336 2.642 1.00 93.69 85 ILE A O 1
ATOM 717 N N . PHE A 1 86 ? 10.196 -2.342 0.803 1.00 89.19 86 PHE A N 1
ATOM 718 C CA . PHE A 1 86 ? 10.014 -3.652 1.439 1.00 89.19 86 PHE A CA 1
ATOM 719 C C . PHE A 1 86 ? 11.329 -4.265 1.929 1.00 89.19 86 PHE A C 1
ATOM 721 O O . PHE A 1 86 ? 11.352 -4.871 2.997 1.00 89.19 86 PHE A O 1
ATOM 728 N N . ASP A 1 87 ? 12.423 -4.035 1.207 1.00 91.31 87 ASP A N 1
ATOM 729 C CA . ASP A 1 87 ? 13.770 -4.474 1.582 1.00 91.31 87 ASP A CA 1
ATOM 730 C C . ASP A 1 87 ? 14.413 -3.599 2.681 1.00 91.31 87 ASP A C 1
ATOM 732 O O . ASP A 1 87 ? 15.594 -3.750 2.996 1.00 91.31 87 ASP A O 1
ATOM 736 N N . GLY A 1 88 ? 13.675 -2.641 3.258 1.00 90.50 88 GLY A N 1
ATOM 737 C CA . GLY A 1 88 ? 14.163 -1.738 4.305 1.00 90.50 88 GLY A CA 1
ATOM 738 C C . GLY A 1 88 ? 15.006 -0.562 3.794 1.00 90.50 88 GLY A C 1
ATOM 739 O O . GLY A 1 88 ? 15.536 0.216 4.586 1.00 90.50 88 GLY A O 1
ATOM 740 N N . ARG A 1 89 ? 15.107 -0.369 2.475 1.00 95.19 89 ARG A N 1
ATOM 741 C CA . ARG A 1 89 ? 15.870 0.715 1.822 1.00 95.19 89 ARG A CA 1
ATOM 742 C C . ARG A 1 89 ? 15.004 1.949 1.545 1.00 95.19 89 ARG A C 1
ATOM 744 O O . ARG A 1 89 ? 15.143 2.607 0.516 1.00 95.19 89 ARG A O 1
ATOM 751 N N . GLN A 1 90 ? 14.108 2.289 2.472 1.00 94.19 90 GLN A N 1
ATOM 752 C CA . GLN A 1 90 ? 13.108 3.348 2.285 1.00 94.19 90 GLN A CA 1
ATOM 753 C C . GLN A 1 90 ? 13.714 4.734 2.006 1.00 94.19 90 GLN A C 1
ATOM 755 O O . GLN A 1 90 ? 13.261 5.430 1.102 1.00 94.19 90 GLN A O 1
ATOM 760 N N . ASN A 1 91 ? 14.771 5.121 2.730 1.00 94.69 91 ASN A N 1
ATOM 761 C CA . ASN A 1 91 ? 15.409 6.430 2.548 1.00 94.69 91 ASN A CA 1
ATOM 762 C C . ASN A 1 91 ? 16.021 6.544 1.150 1.00 94.69 91 ASN A C 1
ATOM 764 O O . ASN A 1 91 ? 15.888 7.568 0.489 1.00 94.69 91 ASN A O 1
ATOM 768 N N . GLU A 1 92 ? 16.651 5.468 0.681 1.00 96.69 92 GLU A N 1
ATOM 769 C CA . GLU A 1 92 ? 17.220 5.412 -0.660 1.00 96.69 92 GLU A CA 1
ATOM 770 C C . GLU A 1 92 ? 16.124 5.479 -1.729 1.00 96.69 92 GLU A C 1
ATOM 772 O O . GLU A 1 92 ? 16.265 6.220 -2.697 1.00 96.69 92 GLU A O 1
ATOM 777 N N . ALA A 1 93 ? 15.008 4.767 -1.536 1.00 96.75 93 ALA A N 1
ATOM 778 C CA . ALA A 1 93 ? 13.872 4.813 -2.454 1.00 96.75 93 ALA A CA 1
ATOM 779 C C . ALA A 1 93 ? 13.307 6.238 -2.591 1.00 96.75 93 ALA A C 1
ATOM 781 O O . ALA A 1 93 ? 13.057 6.692 -3.706 1.00 96.75 93 ALA A O 1
ATOM 782 N N . PHE A 1 94 ? 13.163 6.972 -1.480 1.00 96.88 94 PHE A N 1
ATOM 783 C CA . PHE A 1 94 ? 12.664 8.350 -1.508 1.00 96.88 94 PHE A CA 1
ATOM 784 C C . PHE A 1 94 ? 13.670 9.360 -2.077 1.00 96.88 94 PHE A C 1
ATOM 786 O O . PHE A 1 94 ? 13.261 10.286 -2.769 1.00 96.88 94 PHE A O 1
ATOM 793 N N . ILE A 1 95 ? 14.975 9.169 -1.873 1.00 97.44 95 ILE A N 1
ATOM 794 C CA . ILE A 1 95 ? 15.996 9.994 -2.541 1.00 97.44 95 ILE A CA 1
ATOM 795 C C . ILE A 1 95 ? 15.963 9.755 -4.056 1.00 97.44 95 ILE A C 1
ATOM 797 O O . ILE A 1 95 ? 16.003 10.700 -4.842 1.00 97.44 95 ILE A O 1
ATOM 801 N N . ARG A 1 96 ? 15.869 8.489 -4.479 1.00 96.75 96 ARG A N 1
ATOM 802 C CA . ARG A 1 96 ? 15.868 8.127 -5.899 1.00 96.75 96 ARG A CA 1
ATOM 803 C C . ARG A 1 96 ? 14.591 8.547 -6.611 1.00 96.75 96 ARG A C 1
ATOM 805 O O . ARG A 1 96 ? 14.677 9.014 -7.736 1.00 96.75 96 ARG A O 1
ATOM 812 N N . VAL A 1 97 ? 13.415 8.440 -5.988 1.00 97.50 97 VAL A N 1
ATOM 813 C CA . VAL A 1 97 ? 12.176 8.899 -6.640 1.00 97.50 97 VAL A CA 1
ATOM 814 C C . VAL A 1 97 ? 12.195 10.411 -6.880 1.00 97.50 97 VAL A C 1
ATOM 816 O O . VAL A 1 97 ? 11.671 10.871 -7.886 1.00 97.50 97 VAL A O 1
ATOM 819 N N . GLU A 1 98 ? 12.833 11.192 -6.002 1.00 96.56 98 GLU A N 1
ATOM 820 C CA . GLU A 1 98 ? 12.962 12.642 -6.182 1.00 96.56 98 GLU A CA 1
ATOM 821 C C . GLU A 1 98 ? 13.834 13.018 -7.382 1.00 96.56 98 GLU A C 1
ATOM 823 O O . GLU A 1 98 ? 13.523 13.986 -8.074 1.00 96.56 98 GLU A O 1
ATOM 828 N N . SER A 1 99 ? 14.903 12.261 -7.639 1.00 95.75 99 SER A N 1
ATOM 829 C CA . SER A 1 99 ? 15.850 12.552 -8.718 1.00 95.75 99 SER A CA 1
ATOM 830 C C . SER A 1 99 ? 15.528 11.839 -10.035 1.00 95.75 99 SER A C 1
ATOM 832 O O . SER A 1 99 ? 15.683 12.432 -11.099 1.00 95.75 99 SER A O 1
ATOM 834 N N . GLU A 1 100 ? 15.087 10.582 -9.984 1.00 94.00 100 GLU A N 1
ATOM 835 C CA . GLU A 1 100 ? 14.911 9.707 -11.152 1.00 94.00 100 GLU A CA 1
ATOM 836 C C . GLU A 1 100 ? 13.472 9.684 -11.685 1.00 94.00 100 GLU A C 1
ATOM 838 O O . GLU A 1 100 ? 13.273 9.383 -12.862 1.00 94.00 100 GLU A O 1
ATOM 843 N N . ALA A 1 101 ? 12.467 9.943 -10.839 1.00 95.62 101 ALA A N 1
ATOM 844 C CA . ALA A 1 101 ? 11.056 9.800 -11.213 1.00 95.62 101 ALA A CA 1
ATOM 845 C C . ALA A 1 101 ? 10.114 10.712 -10.392 1.00 95.62 101 ALA A C 1
ATOM 847 O O . ALA A 1 101 ? 9.195 10.227 -9.719 1.00 95.62 101 ALA A O 1
ATOM 848 N N . PRO A 1 102 ? 10.307 12.046 -10.417 1.00 96.50 102 PRO A N 1
ATOM 849 C CA . PRO A 1 102 ? 9.554 12.960 -9.556 1.00 96.50 102 PRO A CA 1
ATOM 850 C C . PRO A 1 102 ? 8.035 12.908 -9.789 1.00 96.50 102 PRO A C 1
ATOM 852 O O . PRO A 1 102 ? 7.270 13.160 -8.856 1.00 96.50 102 PRO A O 1
ATOM 855 N N . SER A 1 103 ? 7.585 12.528 -10.991 1.00 96.44 103 SER A N 1
ATOM 856 C CA . SER A 1 103 ? 6.166 12.366 -11.344 1.00 96.44 103 SER A CA 1
ATOM 857 C C . SER A 1 103 ? 5.448 11.300 -10.508 1.00 96.44 103 SER A C 1
ATOM 859 O O . SER A 1 103 ? 4.279 11.476 -10.164 1.00 96.44 103 SER A O 1
ATOM 861 N N . ILE A 1 104 ? 6.137 10.224 -10.110 1.00 97.38 104 ILE A N 1
ATOM 862 C CA . ILE A 1 104 ? 5.538 9.129 -9.328 1.00 97.38 104 ILE A CA 1
ATOM 863 C C . ILE A 1 104 ? 5.724 9.281 -7.815 1.00 97.38 104 ILE A C 1
ATOM 865 O O . ILE A 1 104 ? 5.209 8.451 -7.062 1.00 97.38 104 ILE A O 1
ATOM 869 N N . LYS A 1 105 ? 6.415 10.332 -7.344 1.00 96.56 105 LYS A N 1
ATOM 870 C CA . LYS A 1 105 ? 6.697 10.557 -5.915 1.00 96.56 105 LYS A CA 1
ATOM 871 C C . LYS A 1 105 ? 5.430 10.485 -5.068 1.00 96.56 105 LYS A C 1
ATOM 873 O O . LYS A 1 105 ? 5.373 9.708 -4.122 1.00 96.56 105 LYS A O 1
ATOM 878 N N . THR A 1 106 ? 4.387 11.222 -5.448 1.00 95.00 106 THR A N 1
ATOM 879 C CA . THR A 1 106 ? 3.111 11.240 -4.715 1.00 95.00 106 THR A CA 1
ATOM 880 C C . THR A 1 106 ? 2.464 9.855 -4.660 1.00 95.00 106 THR A C 1
ATOM 882 O O . THR A 1 106 ? 1.994 9.437 -3.603 1.00 95.00 106 THR A O 1
ATOM 885 N N . LYS A 1 107 ? 2.491 9.104 -5.770 1.00 95.88 107 LYS A N 1
ATOM 886 C CA . LYS A 1 107 ? 1.946 7.737 -5.855 1.00 95.88 107 LYS A CA 1
ATOM 887 C C . LYS A 1 107 ? 2.722 6.771 -4.951 1.00 95.88 107 LYS A C 1
ATOM 889 O O . LYS A 1 107 ? 2.109 5.942 -4.279 1.00 95.88 107 LYS A O 1
ATOM 894 N N . LEU A 1 108 ? 4.051 6.894 -4.896 1.00 96.44 108 LEU A N 1
ATOM 895 C CA . LEU A 1 108 ? 4.902 6.107 -4.000 1.00 96.44 108 LEU A CA 1
ATOM 896 C C . LEU A 1 108 ? 4.657 6.462 -2.529 1.00 96.44 108 LEU A C 1
ATOM 898 O O . LEU A 1 108 ? 4.470 5.558 -1.722 1.00 96.44 108 LEU A O 1
ATOM 902 N N . THR A 1 109 ? 4.618 7.753 -2.184 1.00 94.25 109 THR A N 1
ATOM 903 C CA . THR A 1 109 ? 4.349 8.234 -0.820 1.00 94.25 109 THR A CA 1
ATOM 904 C C . THR A 1 109 ? 2.986 7.764 -0.322 1.00 94.25 109 THR A C 1
ATOM 906 O O . THR A 1 109 ? 2.886 7.240 0.785 1.00 94.25 109 THR A O 1
ATOM 909 N N . TYR A 1 110 ? 1.947 7.881 -1.153 1.00 92.69 110 TYR A N 1
ATOM 910 C CA . TYR A 1 110 ? 0.613 7.392 -0.818 1.00 92.69 110 TYR A CA 1
ATOM 911 C C . TYR A 1 110 ? 0.625 5.885 -0.545 1.00 92.69 110 TYR A C 1
ATOM 913 O O . TYR A 1 110 ? 0.158 5.434 0.499 1.00 92.69 110 TYR A O 1
ATOM 921 N N . TRP A 1 111 ? 1.226 5.101 -1.447 1.00 94.25 111 TRP A N 1
ATOM 922 C CA . TRP A 1 111 ? 1.344 3.657 -1.267 1.00 94.25 111 TRP A CA 1
ATOM 923 C C . TRP A 1 111 ? 2.150 3.282 -0.013 1.00 94.25 111 TRP A C 1
ATOM 925 O O . TRP A 1 111 ? 1.762 2.363 0.708 1.00 94.25 111 TRP A O 1
ATOM 935 N N . TYR A 1 112 ? 3.244 3.996 0.266 1.00 93.25 112 TYR A N 1
ATOM 936 C CA . TYR A 1 112 ? 4.087 3.777 1.440 1.00 93.25 112 TYR A CA 1
ATOM 937 C C . TYR A 1 112 ? 3.276 3.918 2.724 1.00 93.25 112 TYR A C 1
ATOM 939 O O . TYR A 1 112 ? 3.300 3.017 3.561 1.00 93.25 112 TYR A O 1
ATOM 947 N N . TYR A 1 113 ? 2.514 5.002 2.852 1.00 91.75 113 TYR A N 1
ATOM 948 C CA . TYR A 1 113 ? 1.677 5.229 4.023 1.00 91.75 113 TYR A CA 1
ATOM 949 C C . TYR A 1 113 ? 0.494 4.266 4.101 1.00 91.75 113 TYR A C 1
ATOM 951 O O . TYR A 1 113 ? 0.212 3.756 5.181 1.00 91.75 113 TYR A O 1
ATOM 959 N N . LEU A 1 114 ? -0.132 3.926 2.971 1.00 88.50 114 LEU A N 1
ATOM 960 C CA . LEU A 1 114 ? -1.189 2.915 2.930 1.00 88.50 114 LEU A CA 1
ATOM 961 C C . LEU A 1 114 ? -0.682 1.538 3.391 1.00 88.50 114 LEU A C 1
ATOM 963 O O . LEU A 1 114 ? -1.402 0.804 4.056 1.00 88.50 114 LEU A O 1
ATOM 967 N N . SER A 1 115 ? 0.578 1.190 3.102 1.00 88.12 115 SER A N 1
ATOM 968 C CA . SER A 1 115 ? 1.175 -0.095 3.506 1.00 88.12 115 SER A CA 1
ATOM 969 C C . SER A 1 115 ? 1.327 -0.273 5.028 1.00 88.12 115 SER A C 1
ATOM 971 O O . SER A 1 115 ? 1.529 -1.400 5.503 1.00 88.12 115 SER A O 1
ATOM 973 N N . LYS A 1 116 ? 1.207 0.825 5.793 1.00 88.38 116 LYS A N 1
ATOM 974 C CA . LYS A 1 116 ? 1.348 0.878 7.258 1.00 88.38 116 LYS A CA 1
ATOM 975 C C . LYS A 1 116 ? 0.104 0.416 8.007 1.00 88.38 116 LYS A C 1
ATOM 977 O O . LYS A 1 116 ? 0.136 0.269 9.228 1.00 88.38 116 LYS A O 1
ATOM 982 N N . PHE A 1 117 ? -0.980 0.151 7.294 1.00 91.44 117 PHE A N 1
ATOM 983 C CA . PHE A 1 117 ? -2.192 -0.403 7.863 1.00 91.44 117 PHE A CA 1
ATOM 984 C C . PHE A 1 117 ? -2.907 -1.292 6.846 1.00 91.44 117 PHE A C 1
ATOM 986 O O . PHE A 1 117 ? -2.577 -1.338 5.665 1.00 91.44 117 PHE A O 1
ATOM 993 N N . VAL A 1 118 ? -3.870 -2.066 7.324 1.00 92.25 118 VAL A N 1
ATOM 994 C CA . VAL A 1 118 ? -4.785 -2.834 6.483 1.00 92.25 118 VAL A CA 1
ATOM 995 C C . VAL A 1 118 ? -6.185 -2.483 6.929 1.00 92.25 118 VAL A C 1
ATOM 997 O O . VAL A 1 118 ? -6.497 -2.618 8.108 1.00 92.25 118 VAL A O 1
ATOM 1000 N N . VAL A 1 119 ? -7.016 -2.042 5.995 1.00 95.44 119 VAL A N 1
ATOM 1001 C CA . VAL A 1 119 ? -8.428 -1.769 6.243 1.00 95.44 119 VAL A CA 1
ATOM 1002 C C . VAL A 1 119 ? -9.230 -2.473 5.162 1.00 95.44 119 VAL A C 1
ATOM 1004 O O . VAL A 1 119 ? -8.942 -2.315 3.978 1.00 95.44 119 VAL A O 1
ATOM 1007 N N . TYR A 1 120 ? -10.206 -3.280 5.558 1.00 96.69 120 TYR A N 1
ATOM 1008 C CA . TYR A 1 120 ? -11.156 -3.889 4.632 1.00 96.69 120 TYR A CA 1
ATOM 1009 C C . TYR A 1 120 ? -12.493 -4.139 5.324 1.00 96.69 120 TYR A C 1
ATOM 1011 O O . TYR A 1 120 ? -12.593 -4.086 6.550 1.00 96.69 120 TYR A O 1
ATOM 1019 N N . PHE A 1 121 ? -13.524 -4.416 4.531 1.00 98.19 121 PHE A N 1
ATOM 1020 C CA . PHE A 1 121 ? -14.853 -4.741 5.028 1.00 98.19 121 PHE A CA 1
ATOM 1021 C C . PHE A 1 121 ? -15.250 -6.153 4.601 1.00 98.19 121 PHE A C 1
ATOM 1023 O O . PHE A 1 121 ? -15.171 -6.498 3.423 1.00 98.19 121 PHE A O 1
ATOM 1030 N N . ASP A 1 122 ? -15.681 -6.970 5.555 1.00 97.88 122 ASP A N 1
ATOM 1031 C CA . ASP A 1 122 ? -16.283 -8.274 5.311 1.00 97.88 122 ASP A CA 1
ATOM 1032 C C . ASP A 1 122 ? -17.805 -8.125 5.302 1.00 97.88 122 ASP A C 1
ATOM 1034 O O . ASP A 1 122 ? -18.446 -7.939 6.341 1.00 97.88 122 ASP A O 1
ATOM 1038 N N . VAL A 1 123 ? -18.386 -8.214 4.107 1.00 96.94 123 VAL A N 1
ATOM 1039 C CA . VAL A 1 123 ? -19.834 -8.092 3.900 1.00 96.94 123 VAL A CA 1
ATOM 1040 C C . VAL A 1 123 ? -20.591 -9.248 4.560 1.00 96.94 123 VAL A C 1
ATOM 1042 O O . VAL A 1 123 ? -21.704 -9.047 5.036 1.00 96.94 123 VAL A O 1
ATOM 1045 N N . THR A 1 124 ? -19.995 -10.443 4.647 1.00 97.19 124 THR A N 1
ATOM 1046 C CA . THR A 1 124 ? -20.657 -11.626 5.224 1.00 97.19 124 THR A CA 1
ATOM 1047 C C . THR A 1 124 ? -20.837 -11.498 6.732 1.00 97.19 124 THR A C 1
ATOM 1049 O O . THR A 1 124 ? -21.872 -11.890 7.266 1.00 97.19 124 THR A O 1
ATOM 1052 N N . LYS A 1 125 ? -19.860 -10.883 7.406 1.00 97.69 125 LYS A N 1
ATOM 1053 C CA . LYS A 1 125 ? -19.901 -10.593 8.845 1.00 97.69 125 LYS A CA 1
ATOM 1054 C C . LYS A 1 125 ? -20.483 -9.216 9.173 1.00 97.69 125 LYS A C 1
ATOM 1056 O O . LYS A 1 125 ? -20.629 -8.891 10.349 1.00 97.69 125 LYS A O 1
ATOM 1061 N N . ASN A 1 126 ? -20.758 -8.391 8.157 1.00 97.81 126 ASN A N 1
ATOM 1062 C CA . ASN A 1 126 ? -21.025 -6.958 8.300 1.00 97.81 126 ASN A CA 1
ATOM 1063 C C . ASN A 1 126 ? -19.993 -6.294 9.240 1.00 97.81 126 ASN A C 1
ATOM 1065 O O . ASN A 1 126 ? -20.348 -5.671 10.245 1.00 97.81 126 ASN A O 1
ATOM 1069 N N . ARG A 1 127 ? -18.699 -6.518 8.966 1.00 98.12 127 ARG A N 1
ATOM 1070 C CA . ARG A 1 127 ? -17.597 -6.158 9.869 1.00 98.12 127 ARG A CA 1
ATOM 1071 C C . ARG A 1 127 ? -16.459 -5.457 9.145 1.00 98.12 127 ARG A C 1
ATOM 1073 O O . ARG A 1 127 ? -15.926 -5.973 8.167 1.00 98.12 127 ARG A O 1
ATOM 1080 N N . GLN A 1 128 ? -16.025 -4.326 9.687 1.00 98.00 128 GLN A N 1
ATOM 1081 C CA . GLN A 1 128 ? -14.784 -3.679 9.283 1.00 98.00 128 GLN A CA 1
ATOM 1082 C C . GLN A 1 128 ? -13.607 -4.294 10.041 1.00 98.00 128 GLN A C 1
ATOM 1084 O O . GLN A 1 128 ? -13.650 -4.442 11.262 1.00 98.00 128 GLN A O 1
ATOM 1089 N N . PHE A 1 129 ? -12.542 -4.617 9.322 1.00 97.69 129 PHE A N 1
ATOM 1090 C CA . PHE A 1 129 ? -11.287 -5.092 9.881 1.00 97.69 129 PHE A CA 1
ATOM 1091 C C . PHE A 1 129 ? -10.218 -4.031 9.685 1.00 97.69 129 PHE A C 1
ATOM 1093 O O . PHE A 1 129 ? -9.979 -3.580 8.565 1.00 97.69 129 PHE A O 1
ATOM 1100 N N . ILE A 1 130 ? -9.562 -3.663 10.779 1.00 95.38 130 ILE A N 1
ATOM 1101 C CA . ILE A 1 130 ? -8.484 -2.682 10.803 1.00 95.38 130 ILE A CA 1
ATOM 1102 C C . ILE A 1 130 ? -7.271 -3.352 11.433 1.00 95.38 130 ILE A C 1
ATOM 1104 O O . ILE A 1 130 ? -7.362 -3.912 12.518 1.00 95.38 130 ILE A O 1
ATOM 1108 N N . ARG A 1 131 ? -6.118 -3.278 10.776 1.00 93.19 131 ARG A N 1
ATOM 1109 C CA . ARG A 1 131 ? -4.832 -3.649 11.358 1.00 93.19 131 ARG A CA 1
ATOM 1110 C C . ARG A 1 131 ? -3.863 -2.504 11.227 1.00 93.19 131 ARG A C 1
ATOM 1112 O O . ARG A 1 131 ? -3.485 -2.144 10.116 1.00 93.19 131 ARG A O 1
ATOM 1119 N N . ILE A 1 132 ? -3.431 -1.983 12.363 1.00 90.06 132 ILE A N 1
ATOM 1120 C CA . ILE A 1 132 ? -2.396 -0.961 12.433 1.00 90.06 132 ILE A CA 1
ATOM 1121 C C . ILE A 1 132 ? -1.054 -1.701 12.475 1.00 90.06 132 ILE A C 1
ATOM 1123 O O . ILE A 1 132 ? -0.897 -2.666 13.220 1.00 90.06 132 ILE A O 1
ATOM 1127 N N . ARG A 1 133 ? -0.116 -1.345 11.592 1.00 87.62 133 ARG A N 1
ATOM 1128 C CA . ARG A 1 133 ? 1.236 -1.939 11.571 1.00 87.62 133 ARG A CA 1
ATOM 1129 C C . ARG A 1 133 ? 2.281 -0.955 12.064 1.00 87.62 133 ARG A C 1
ATOM 1131 O O . ARG A 1 133 ? 3.260 -1.368 12.674 1.00 87.62 133 ARG A O 1
ATOM 1138 N N . GLU A 1 134 ? 2.060 0.327 11.806 1.00 86.81 134 GLU A N 1
ATOM 1139 C CA . GLU A 1 134 ? 2.880 1.420 12.308 1.00 86.81 134 GLU A CA 1
ATOM 1140 C C . GLU A 1 134 ? 2.001 2.573 12.786 1.00 86.81 134 GLU A C 1
ATOM 1142 O O . GLU A 1 134 ? 0.810 2.647 12.486 1.00 86.81 134 GLU A O 1
ATOM 1147 N N . MET A 1 135 ? 2.621 3.477 13.537 1.00 88.50 135 MET A N 1
ATOM 1148 C CA . MET A 1 135 ? 1.979 4.634 14.140 1.00 88.50 135 MET A CA 1
ATOM 1149 C C . MET A 1 135 ? 1.303 5.540 13.100 1.00 88.50 135 MET A C 1
ATOM 1151 O O . MET A 1 135 ? 1.886 5.877 12.066 1.00 88.50 135 MET A O 1
ATOM 1155 N N . ILE A 1 136 ? 0.087 5.990 13.415 1.00 91.31 136 ILE A N 1
ATOM 1156 C CA . ILE A 1 136 ? -0.601 7.029 12.647 1.00 91.31 136 ILE A CA 1
ATOM 1157 C C . ILE A 1 136 ? -0.073 8.408 13.069 1.00 91.31 136 ILE A C 1
ATOM 1159 O O . ILE A 1 136 ? -0.099 8.761 14.248 1.00 91.31 136 ILE A O 1
ATOM 1163 N N . THR A 1 137 ? 0.424 9.177 12.108 1.00 93.56 137 THR A N 1
ATOM 1164 C CA . THR A 1 137 ? 1.080 10.479 12.275 1.00 93.56 137 THR A CA 1
ATOM 1165 C C . THR A 1 137 ? 0.445 11.515 11.349 1.00 93.56 137 THR A C 1
ATOM 1167 O O . THR 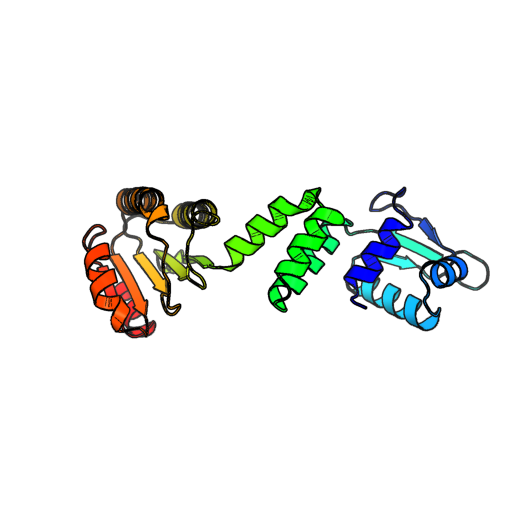A 1 137 ? -0.400 11.188 10.510 1.00 93.56 137 THR A O 1
ATOM 1170 N N . LYS A 1 138 ? 0.837 12.790 11.465 1.00 93.62 138 LYS A N 1
ATOM 1171 C CA . LYS A 1 138 ? 0.318 13.852 10.583 1.00 93.62 138 LYS A CA 1
ATOM 1172 C C . LYS A 1 138 ? 0.554 13.575 9.105 1.00 93.62 138 LYS A C 1
ATOM 1174 O O . LYS A 1 138 ? -0.231 14.015 8.275 1.00 93.62 138 LYS A O 1
ATOM 1179 N N . GLU A 1 139 ? 1.617 12.852 8.778 1.00 91.06 139 GLU A N 1
ATOM 1180 C CA . GLU A 1 139 ? 1.971 12.535 7.402 1.00 91.06 139 GLU A CA 1
ATOM 1181 C C . GLU A 1 139 ? 1.051 11.481 6.770 1.00 91.06 139 GLU A C 1
ATOM 1183 O O . GLU A 1 139 ? 0.970 11.418 5.543 1.00 91.06 139 GLU A O 1
ATOM 1188 N N . ASN A 1 140 ? 0.367 10.653 7.572 1.00 93.19 140 ASN A N 1
ATOM 1189 C CA . ASN A 1 140 ? -0.426 9.526 7.070 1.00 93.19 140 ASN A CA 1
ATOM 1190 C C . ASN A 1 140 ? -1.891 9.495 7.538 1.00 93.19 140 ASN A C 1
ATOM 1192 O O . ASN A 1 140 ? -2.663 8.689 7.013 1.00 93.19 140 ASN A O 1
ATOM 1196 N N . VAL A 1 141 ? -2.296 10.361 8.475 1.00 95.00 141 VAL A N 1
ATOM 1197 C CA . VAL A 1 141 ? -3.640 10.323 9.069 1.00 95.00 141 VAL A CA 1
ATOM 1198 C C . VAL A 1 141 ? -4.752 10.470 8.036 1.00 95.00 141 VAL A C 1
ATOM 1200 O O . VAL A 1 141 ? -5.726 9.728 8.095 1.00 95.00 141 VAL A O 1
ATOM 1203 N N . ASP A 1 142 ? -4.601 11.345 7.043 1.00 95.19 142 ASP A N 1
ATOM 1204 C CA . ASP A 1 142 ? -5.642 11.540 6.028 1.00 95.19 142 ASP A CA 1
ATOM 1205 C C . ASP A 1 142 ? -5.822 10.290 5.157 1.00 95.19 142 ASP A C 1
ATOM 1207 O O . ASP A 1 142 ? -6.944 9.913 4.819 1.00 95.19 142 ASP A O 1
ATOM 1211 N N . ILE A 1 143 ? -4.724 9.593 4.851 1.00 94.81 143 ILE A N 1
ATOM 1212 C CA . ILE A 1 143 ? -4.742 8.336 4.089 1.00 94.81 143 ILE A CA 1
ATOM 1213 C C . ILE A 1 143 ? -5.447 7.250 4.910 1.00 94.81 143 ILE A C 1
ATOM 1215 O O . ILE A 1 143 ? -6.298 6.533 4.385 1.00 94.81 143 ILE A O 1
ATOM 1219 N N . TYR A 1 144 ? -5.139 7.162 6.206 1.00 95.25 144 TYR A N 1
ATOM 1220 C CA . TYR A 1 144 ? -5.789 6.236 7.132 1.00 95.25 144 TYR A CA 1
ATOM 1221 C C . TYR A 1 144 ? -7.293 6.507 7.269 1.00 95.25 144 TYR A C 1
ATOM 1223 O O . TYR A 1 144 ? -8.112 5.600 7.100 1.00 95.25 144 TYR A O 1
ATOM 1231 N N . CYS A 1 145 ? -7.671 7.765 7.501 1.00 95.81 145 CYS A N 1
ATOM 1232 C CA . CYS A 1 145 ? -9.063 8.195 7.584 1.00 95.81 145 CYS A CA 1
ATOM 1233 C C . CYS A 1 145 ? -9.834 7.870 6.300 1.00 95.81 145 CYS A C 1
ATOM 1235 O O . CYS A 1 145 ? -10.964 7.388 6.379 1.00 95.81 145 CYS A O 1
ATOM 1237 N N . ASN A 1 146 ? -9.240 8.100 5.126 1.00 96.44 146 ASN A N 1
ATOM 1238 C CA . ASN A 1 146 ? -9.880 7.803 3.846 1.00 96.44 146 ASN A CA 1
ATOM 1239 C C . ASN A 1 146 ? -10.088 6.298 3.641 1.00 96.44 146 ASN A C 1
ATOM 1241 O O . ASN A 1 146 ? -11.196 5.900 3.300 1.00 96.44 146 ASN A O 1
ATOM 1245 N N . ALA A 1 147 ? -9.102 5.454 3.957 1.00 95.75 147 ALA A N 1
ATOM 1246 C CA . ALA A 1 14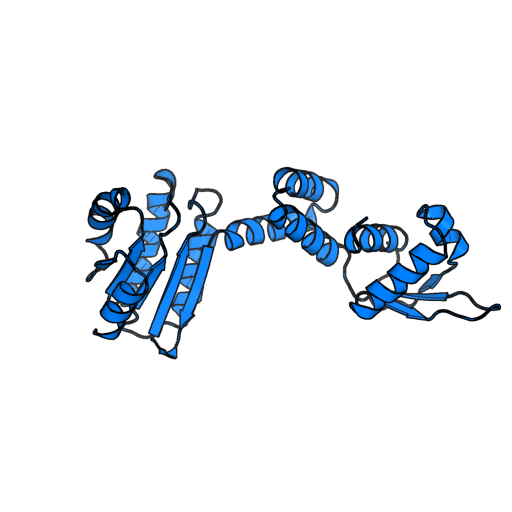7 ? -9.256 3.998 3.858 1.00 95.75 147 ALA A CA 1
ATOM 1247 C C . ALA A 1 147 ? -10.385 3.456 4.761 1.00 95.75 147 ALA A C 1
ATOM 1249 O O . ALA A 1 147 ? -11.134 2.545 4.390 1.00 95.75 147 ALA A O 1
ATOM 1250 N N . ILE A 1 148 ? -10.554 4.041 5.951 1.00 96.31 148 ILE A N 1
ATOM 1251 C CA . ILE A 1 148 ? -11.684 3.722 6.832 1.00 96.31 148 ILE A CA 1
ATOM 1252 C C . ILE A 1 148 ? -13.002 4.178 6.211 1.00 96.31 148 ILE A C 1
ATOM 1254 O O . ILE A 1 148 ? -13.936 3.385 6.159 1.00 96.31 148 ILE A O 1
ATOM 1258 N N . LYS A 1 149 ? -13.090 5.411 5.705 1.00 97.12 149 LYS A N 1
ATOM 1259 C CA . LYS A 1 149 ? -14.314 5.925 5.067 1.00 97.12 149 LYS A CA 1
ATOM 1260 C C . LYS A 1 149 ? -14.730 5.083 3.857 1.00 97.12 149 LYS A C 1
ATOM 1262 O O . LYS A 1 149 ? -15.892 4.699 3.786 1.00 97.12 149 LYS A O 1
ATOM 1267 N N . GLU A 1 150 ? -13.790 4.751 2.975 1.00 96.44 150 GLU A N 1
ATOM 1268 C CA . GLU A 1 150 ? -14.024 3.923 1.783 1.00 96.44 150 GLU A CA 1
ATOM 1269 C C . GLU A 1 150 ? -14.560 2.538 2.162 1.00 96.44 150 GLU A C 1
ATOM 1271 O O . GLU A 1 150 ? -15.596 2.103 1.669 1.00 96.44 150 GLU A O 1
ATOM 1276 N N . SER A 1 151 ? -13.922 1.850 3.112 1.00 96.69 151 SER A N 1
ATOM 1277 C CA . SER A 1 151 ? -14.409 0.528 3.533 1.00 96.69 151 SER A CA 1
ATOM 1278 C C . SER A 1 151 ? -15.784 0.570 4.221 1.00 96.69 151 SER A C 1
ATOM 1280 O O . SER A 1 151 ? -16.543 -0.393 4.117 1.00 96.69 151 SER A O 1
ATOM 1282 N N . LEU A 1 152 ? -16.154 1.682 4.871 1.00 95.88 152 LEU A N 1
ATOM 1283 C CA . LEU A 1 152 ? -17.489 1.880 5.452 1.00 95.88 152 LEU A CA 1
ATOM 1284 C C . LEU A 1 152 ? -18.593 2.092 4.408 1.00 95.88 152 LEU A C 1
ATOM 1286 O O . LEU A 1 152 ? -19.773 2.025 4.762 1.00 95.88 152 LEU A O 1
ATOM 1290 N N . GLU A 1 153 ? -18.273 2.335 3.137 1.00 96.06 153 GLU A N 1
ATOM 1291 C CA . GLU A 1 153 ? -19.288 2.425 2.078 1.00 96.06 153 GLU A CA 1
ATOM 1292 C C . GLU A 1 153 ? -20.081 1.120 1.937 1.00 96.06 153 GLU A C 1
ATOM 1294 O O . GLU A 1 153 ? -21.267 1.149 1.610 1.00 96.06 153 GLU A O 1
ATOM 1299 N N . HIS A 1 154 ? -19.462 -0.010 2.285 1.00 95.06 154 HIS A N 1
ATOM 1300 C CA . HIS A 1 154 ? -20.070 -1.340 2.262 1.00 95.06 154 HIS A CA 1
ATOM 1301 C C . HIS A 1 154 ? -20.862 -1.691 3.532 1.00 95.06 154 HIS A C 1
ATOM 1303 O O . HIS A 1 154 ? -21.497 -2.745 3.587 1.00 95.06 154 HIS A O 1
ATOM 1309 N N . ALA A 1 155 ? -20.829 -0.835 4.557 1.00 96.62 155 ALA A N 1
ATOM 1310 C CA . ALA A 1 155 ? -21.433 -1.129 5.847 1.00 96.62 155 ALA A CA 1
ATOM 1311 C C . ALA A 1 155 ? -22.963 -1.031 5.814 1.00 96.62 155 ALA A C 1
ATOM 1313 O O . ALA A 1 155 ? -23.532 -0.015 5.404 1.00 96.62 155 ALA A O 1
ATOM 1314 N N . SER A 1 156 ? -23.623 -2.069 6.330 1.00 95.31 156 SER A N 1
ATOM 1315 C CA . SER A 1 156 ? -25.051 -2.037 6.655 1.00 95.31 156 SER A CA 1
ATOM 1316 C C . SER A 1 156 ? -25.263 -1.605 8.112 1.00 95.31 156 SER A C 1
ATOM 1318 O O . SER A 1 156 ? -24.361 -1.799 8.934 1.00 95.31 156 SER A O 1
ATOM 1320 N N . PRO A 1 157 ? -26.438 -1.046 8.475 1.00 93.69 157 PRO A N 1
ATOM 1321 C CA . PRO A 1 157 ? -26.728 -0.656 9.854 1.00 93.69 157 PRO A CA 1
ATOM 1322 C C . PRO A 1 157 ? -26.417 -1.773 10.856 1.00 93.69 157 PRO A C 1
ATOM 1324 O O . PRO A 1 157 ? -26.738 -2.937 10.616 1.00 93.69 157 PRO A O 1
ATOM 1327 N N . GLY A 1 158 ? -25.790 -1.419 11.979 1.00 93.94 158 GLY A N 1
ATOM 1328 C CA . GLY A 1 158 ? -25.393 -2.382 13.004 1.00 93.94 158 GLY A CA 1
ATOM 1329 C C . GLY A 1 158 ? -24.102 -3.149 12.695 1.00 93.94 158 GLY A C 1
ATOM 1330 O O . GLY A 1 158 ? -23.894 -4.223 13.259 1.00 93.94 158 GLY A O 1
ATOM 1331 N N . PHE A 1 159 ? -23.247 -2.632 11.807 1.00 97.12 159 PHE A N 1
ATOM 1332 C CA . PHE A 1 159 ? -21.935 -3.222 11.534 1.00 97.12 159 PHE A CA 1
ATOM 1333 C C . PHE A 1 159 ? -21.030 -3.216 12.771 1.00 97.12 159 PHE A C 1
ATOM 1335 O O . PHE A 1 159 ? -21.202 -2.417 13.693 1.00 97.12 159 PHE A O 1
ATOM 1342 N N . THR A 1 160 ? -20.040 -4.104 12.783 1.00 97.44 160 THR A N 1
ATOM 1343 C CA . THR A 1 160 ? -19.039 -4.197 13.858 1.00 97.44 160 THR A CA 1
ATOM 1344 C C . THR A 1 160 ? -17.649 -3.813 13.361 1.00 97.44 160 THR A C 1
ATOM 1346 O O . THR A 1 160 ? -17.397 -3.799 12.155 1.00 97.44 160 THR A O 1
ATOM 1349 N N . ILE A 1 161 ? -16.733 -3.497 14.275 1.00 96.69 161 ILE A N 1
ATOM 1350 C CA . ILE A 1 161 ? -15.333 -3.193 13.945 1.00 96.69 161 ILE A CA 1
ATOM 1351 C C . ILE A 1 161 ? -14.414 -4.105 14.750 1.00 96.69 161 ILE A C 1
ATOM 1353 O O . ILE A 1 161 ? -14.562 -4.207 15.965 1.00 96.69 161 ILE A O 1
ATOM 1357 N N . LEU A 1 162 ? -13.446 -4.732 14.083 1.00 96.62 162 LEU A N 1
ATOM 1358 C CA . LEU A 1 162 ? -12.340 -5.440 14.720 1.00 96.62 162 LEU A CA 1
ATOM 1359 C C . LEU A 1 162 ? -11.025 -4.706 14.449 1.00 96.62 162 LEU A C 1
ATOM 1361 O O . LEU A 1 162 ? -10.643 -4.543 13.288 1.00 96.62 162 LEU A O 1
ATOM 1365 N N . ILE A 1 163 ? -10.321 -4.306 15.509 1.00 94.00 163 ILE A N 1
ATOM 1366 C CA . ILE A 1 163 ? -9.036 -3.603 15.420 1.00 94.00 163 ILE A CA 1
ATOM 1367 C C . ILE A 1 163 ? -7.902 -4.469 15.980 1.00 94.00 163 ILE A C 1
ATOM 1369 O O . ILE A 1 163 ? -7.843 -4.768 17.172 1.00 94.00 163 ILE A O 1
ATOM 1373 N N . ASP A 1 164 ? -6.960 -4.822 15.113 1.00 93.06 164 ASP A N 1
ATOM 1374 C CA . ASP A 1 164 ? -5.667 -5.398 15.469 1.00 93.06 164 ASP A CA 1
ATOM 1375 C C . ASP A 1 164 ? -4.703 -4.281 15.887 1.00 93.06 164 ASP A C 1
ATOM 1377 O O . ASP A 1 164 ? -4.279 -3.462 15.061 1.00 93.06 164 ASP A O 1
ATOM 1381 N N . MET A 1 165 ? -4.371 -4.265 17.179 1.00 88.44 165 MET A N 1
ATOM 1382 C CA . MET A 1 165 ? -3.420 -3.342 17.803 1.00 88.44 165 MET A CA 1
ATOM 1383 C C . MET A 1 165 ? -2.222 -4.098 18.388 1.00 88.44 165 MET A C 1
ATOM 1385 O O . MET A 1 165 ? -1.706 -3.754 19.453 1.00 88.44 165 MET A O 1
ATOM 1389 N N . MET A 1 166 ? -1.786 -5.169 17.723 1.00 83.94 166 MET A N 1
ATOM 1390 C CA . MET A 1 166 ? -0.577 -5.895 18.122 1.00 83.94 166 MET A CA 1
ATOM 1391 C C . MET A 1 166 ? 0.701 -5.066 17.911 1.00 83.94 166 MET A C 1
ATOM 1393 O O . MET A 1 166 ? 1.738 -5.391 18.482 1.00 83.94 166 MET A O 1
ATOM 1397 N N . SER A 1 167 ? 0.649 -3.991 17.118 1.00 75.44 167 SER A N 1
ATOM 1398 C CA . SER A 1 167 ? 1.727 -3.002 17.037 1.00 75.44 167 SER A CA 1
ATOM 1399 C C . SER A 1 167 ? 1.702 -2.060 18.246 1.00 75.44 167 SER A C 1
ATOM 1401 O O . SER A 1 167 ? 0.653 -1.527 18.597 1.00 75.44 167 SER A O 1
ATOM 1403 N N . GLU A 1 168 ? 2.866 -1.784 18.838 1.00 66.25 168 GLU A N 1
ATOM 1404 C CA . GLU A 1 168 ? 3.028 -1.023 20.093 1.00 66.25 168 GLU A CA 1
ATOM 1405 C C . GLU A 1 168 ? 2.586 0.458 20.050 1.00 66.25 168 GLU A C 1
ATOM 1407 O O . GLU A 1 168 ? 2.593 1.124 21.087 1.00 66.25 168 GLU A O 1
ATOM 1412 N N . MET A 1 169 ? 2.197 0.994 18.886 1.00 66.12 169 MET A N 1
ATOM 1413 C CA . MET A 1 169 ? 1.853 2.409 18.697 1.00 66.12 169 MET A CA 1
ATOM 1414 C C . MET A 1 169 ? 0.581 2.583 17.860 1.00 66.12 169 MET A C 1
ATOM 1416 O O . MET A 1 169 ? 0.495 2.048 16.758 1.00 66.12 169 MET A O 1
ATOM 1420 N N . THR A 1 170 ? -0.385 3.367 18.356 1.00 71.88 170 THR A N 1
ATOM 1421 C CA . THR A 1 170 ? -1.651 3.629 17.647 1.00 71.88 170 THR A CA 1
ATOM 1422 C C . THR A 1 170 ? -1.620 4.945 16.872 1.00 71.88 170 THR A C 1
ATOM 1424 O O . THR A 1 170 ? -1.785 4.940 15.658 1.00 71.88 170 THR A O 1
ATOM 1427 N N . ASN A 1 171 ? -1.376 6.079 17.531 1.00 85.31 171 ASN A N 1
ATOM 1428 C CA . ASN A 1 171 ? -1.363 7.390 16.881 1.00 85.31 171 ASN A CA 1
ATOM 1429 C C . ASN A 1 171 ? -0.623 8.444 17.715 1.00 85.31 171 ASN A C 1
ATOM 1431 O O . ASN A 1 171 ? -0.596 8.358 18.945 1.00 85.31 171 ASN A O 1
ATOM 1435 N N . THR A 1 172 ? -0.068 9.466 17.065 1.00 87.38 172 THR A N 1
ATOM 1436 C CA . THR A 1 172 ? 0.493 10.634 17.757 1.00 87.38 172 THR A CA 1
ATOM 1437 C C . THR A 1 172 ? -0.621 11.541 18.312 1.00 87.38 172 THR A C 1
ATOM 1439 O O . THR A 1 172 ? -1.744 11.540 17.800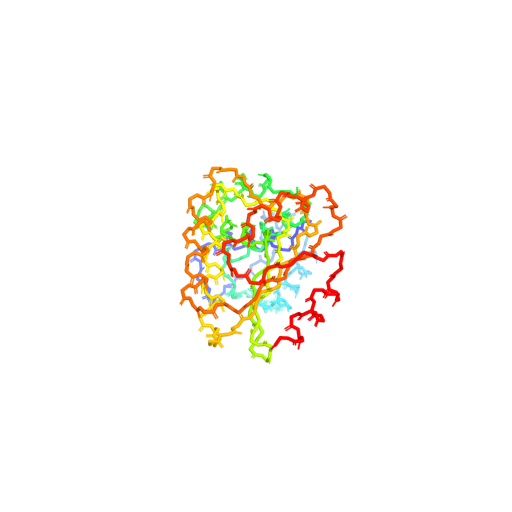 1.00 87.38 172 THR A O 1
ATOM 1442 N N . PRO A 1 173 ? -0.371 12.335 19.373 1.00 87.12 173 PRO A N 1
ATOM 1443 C CA . PRO A 1 173 ? -1.403 13.210 19.946 1.00 87.12 173 PRO A CA 1
ATOM 1444 C C . PRO A 1 173 ? -1.898 14.306 18.993 1.00 87.12 173 PRO A C 1
ATOM 1446 O O . PRO A 1 173 ? -3.014 14.797 19.120 1.00 87.12 173 PRO A O 1
ATOM 1449 N N . ASP A 1 174 ? -1.068 14.715 18.040 1.00 92.88 174 ASP A N 1
ATOM 1450 C CA . ASP A 1 174 ? -1.343 15.822 17.130 1.00 92.88 174 ASP A CA 1
ATOM 1451 C C . ASP A 1 174 ? -2.213 15.446 15.921 1.00 92.88 174 ASP A C 1
ATOM 1453 O O . ASP A 1 174 ? -2.528 16.323 15.116 1.00 92.88 174 ASP A O 1
ATOM 1457 N N . VAL A 1 175 ? -2.625 14.178 15.824 1.00 93.75 175 VAL A N 1
ATOM 1458 C CA . VAL A 1 175 ? -3.645 13.705 14.875 1.00 93.75 175 VAL A CA 1
ATOM 1459 C C . VAL A 1 175 ? -5.011 13.465 15.523 1.00 93.75 175 VAL A C 1
ATOM 1461 O O . VAL A 1 175 ? -5.945 13.005 14.866 1.00 93.75 175 VAL A O 1
ATOM 1464 N N . GLU A 1 176 ? -5.154 13.762 16.818 1.00 89.94 176 GLU A N 1
ATOM 1465 C CA . GLU A 1 176 ? -6.399 13.522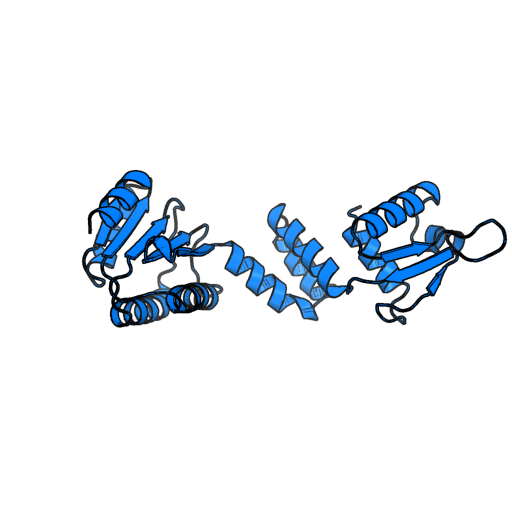 17.551 1.00 89.94 176 GLU A CA 1
ATOM 1466 C C . GLU A 1 176 ? -7.635 14.205 16.947 1.00 89.94 176 GLU A C 1
ATOM 1468 O O . GLU A 1 176 ? -8.675 13.550 16.889 1.00 89.94 176 GLU A O 1
ATOM 1473 N N . PRO A 1 177 ? -7.566 15.460 16.454 1.00 93.44 177 PRO A N 1
ATOM 1474 C CA . PRO A 1 177 ? -8.725 16.107 15.842 1.00 93.44 177 PRO A CA 1
ATOM 1475 C C . PRO A 1 177 ? -9.295 15.324 14.650 1.00 93.44 177 PRO A C 1
ATOM 1477 O O . PRO A 1 177 ? -10.510 15.161 14.546 1.00 93.44 177 PRO A O 1
ATOM 1480 N N . GLN A 1 178 ? -8.428 14.793 13.784 1.00 95.62 178 GLN A N 1
ATOM 1481 C CA . GLN A 1 178 ? -8.829 13.980 12.634 1.00 95.62 178 GLN A CA 1
ATOM 1482 C C . GLN A 1 178 ? -9.412 12.634 13.077 1.00 95.62 178 GLN A C 1
ATOM 1484 O O . GLN A 1 178 ? -10.413 12.173 12.528 1.00 95.62 178 GLN A O 1
ATOM 1489 N N . MET A 1 179 ? -8.809 12.014 14.094 1.00 91.50 179 MET A N 1
ATOM 1490 C CA . MET A 1 179 ? -9.298 10.752 14.652 1.00 91.50 179 MET A CA 1
ATOM 1491 C C . MET A 1 179 ? -10.674 10.924 15.307 1.00 91.50 179 MET A C 1
ATOM 1493 O O . MET A 1 179 ? -11.532 10.058 15.166 1.00 91.50 179 MET A O 1
ATOM 1497 N N . GLU A 1 180 ? -10.911 12.052 15.975 1.00 90.12 180 GLU A N 1
ATOM 1498 C CA . GLU A 1 180 ? -12.206 12.408 16.560 1.00 90.12 180 GLU A CA 1
ATOM 1499 C C . GLU A 1 180 ? -13.286 12.619 15.493 1.00 90.12 180 GLU A C 1
ATOM 1501 O O . GLU A 1 180 ? -14.402 12.111 15.616 1.00 90.12 180 GLU A O 1
ATOM 1506 N N . GLU A 1 181 ? -12.963 13.315 14.401 1.00 93.62 181 GLU A N 1
ATOM 1507 C CA . GLU A 1 181 ? -13.875 13.446 13.262 1.00 93.62 181 GLU A CA 1
ATOM 1508 C C . GLU A 1 181 ? -14.218 12.079 12.653 1.00 93.62 181 GLU A C 1
ATOM 1510 O O . GLU A 1 181 ? -15.386 11.782 12.386 1.00 93.62 181 GLU A O 1
ATOM 1515 N N . LEU A 1 182 ? -13.219 11.209 12.494 1.00 93.88 182 LEU A N 1
ATOM 1516 C CA . LEU A 1 182 ? -13.424 9.861 11.982 1.00 93.88 182 LEU A CA 1
ATOM 1517 C C . LEU A 1 182 ? -14.343 9.032 12.889 1.00 93.88 182 LEU A C 1
ATOM 1519 O O . LEU A 1 182 ? -15.249 8.363 12.388 1.00 93.88 182 LEU A O 1
ATOM 1523 N N . ARG A 1 183 ? -14.165 9.108 14.215 1.00 90.94 183 ARG A N 1
ATOM 1524 C CA . ARG A 1 183 ? -15.050 8.437 15.182 1.00 90.94 183 ARG A CA 1
ATOM 1525 C C . ARG A 1 183 ? -16.495 8.901 15.042 1.00 90.94 183 ARG A C 1
ATOM 1527 O O . ARG A 1 183 ? -17.392 8.061 15.007 1.00 90.94 183 ARG A O 1
ATOM 1534 N N . LYS A 1 184 ? -16.734 10.205 14.875 1.00 91.88 184 LYS A N 1
ATOM 1535 C CA . LYS A 1 184 ? -18.088 10.743 14.643 1.00 91.88 184 LYS A CA 1
ATOM 1536 C C . LYS A 1 184 ? -18.728 10.167 13.385 1.00 91.88 184 LYS A C 1
ATOM 1538 O O . LYS A 1 184 ? -19.907 9.827 13.414 1.00 91.88 184 LYS A O 1
ATOM 1543 N N . ILE A 1 185 ? -17.961 10.015 12.304 1.00 93.50 185 ILE A N 1
ATOM 1544 C CA . ILE A 1 185 ? -18.442 9.402 11.056 1.00 93.50 185 ILE A CA 1
ATOM 1545 C C . ILE A 1 185 ? -18.820 7.934 11.283 1.00 93.50 185 ILE A C 1
ATOM 1547 O O . ILE A 1 185 ? -19.900 7.508 10.875 1.00 93.50 185 ILE A O 1
ATOM 1551 N N . VAL A 1 186 ? -17.965 7.174 11.970 1.00 93.19 186 VAL A N 1
ATOM 1552 C CA . VAL A 1 186 ? -18.212 5.765 12.312 1.00 93.19 186 VAL A CA 1
ATOM 1553 C C . VAL A 1 186 ? -19.481 5.611 13.160 1.00 93.19 186 VAL A C 1
ATOM 1555 O O . VAL A 1 186 ? -20.334 4.779 12.851 1.00 93.19 186 VAL A O 1
ATOM 1558 N N . VAL A 1 187 ? -19.640 6.442 14.195 1.00 90.88 187 VAL A N 1
ATOM 1559 C CA . VAL A 1 187 ? -20.825 6.446 15.067 1.00 90.88 187 VAL A CA 1
ATOM 1560 C C . VAL A 1 187 ? -22.081 6.818 14.279 1.00 90.88 187 VAL A C 1
ATOM 1562 O O . VAL A 1 187 ? -23.084 6.112 14.359 1.00 90.88 187 VAL A O 1
ATOM 1565 N N . ALA A 1 188 ? -22.022 7.866 13.454 1.00 92.12 188 ALA A N 1
ATOM 1566 C CA . ALA A 1 188 ? -23.147 8.294 12.622 1.00 92.12 188 ALA A CA 1
ATOM 1567 C C . ALA A 1 188 ? -23.578 7.229 11.598 1.00 92.12 188 ALA A C 1
ATOM 1569 O O . ALA A 1 188 ? -24.754 7.158 11.240 1.00 92.12 188 ALA A O 1
ATOM 1570 N N . LYS A 1 189 ? -22.651 6.373 11.148 1.00 93.69 189 LYS A N 1
ATOM 1571 C CA . LYS A 1 189 ? -22.933 5.239 10.254 1.00 93.69 189 LYS A CA 1
ATOM 1572 C C . LYS A 1 189 ? -23.659 4.082 10.963 1.00 93.69 189 LYS A C 1
ATOM 1574 O O . LYS A 1 189 ? -24.157 3.180 10.293 1.00 93.69 189 LYS A O 1
ATOM 1579 N N . GLY A 1 190 ? -23.758 4.109 12.293 1.00 93.06 190 GLY A N 1
ATOM 1580 C CA . GLY A 1 190 ? -24.502 3.125 13.080 1.00 93.06 190 GLY A CA 1
ATOM 1581 C C . GLY A 1 190 ? -23.689 1.884 13.438 1.00 93.06 190 GLY A C 1
ATOM 1582 O O . GLY A 1 190 ? -24.195 0.767 13.302 1.00 93.06 190 GLY A O 1
ATOM 1583 N N . VAL A 1 191 ? -22.437 2.072 13.871 1.00 93.94 191 VAL A N 1
ATOM 1584 C CA . VAL A 1 191 ? -21.627 0.991 14.454 1.00 93.94 191 VAL A CA 1
ATOM 1585 C C . VAL A 1 191 ? -22.341 0.394 15.673 1.00 93.94 191 VAL A C 1
ATOM 1587 O O . VAL A 1 191 ? -22.863 1.119 16.519 1.00 93.94 191 VAL A O 1
ATOM 1590 N N . LYS A 1 192 ? -22.387 -0.938 15.759 1.00 94.56 192 LYS A N 1
ATOM 1591 C CA . LYS A 1 192 ? -23.001 -1.676 16.874 1.00 94.56 192 LYS A CA 1
ATOM 1592 C C . LYS A 1 192 ? -22.027 -1.886 18.028 1.00 94.56 192 LYS A C 1
ATOM 1594 O O . LYS A 1 192 ? -22.394 -1.707 19.186 1.00 94.56 192 LYS A O 1
ATOM 1599 N N . ALA A 1 193 ? -20.809 -2.302 17.699 1.00 93.81 193 ALA A N 1
ATOM 1600 C CA . ALA A 1 193 ? -19.750 -2.586 18.656 1.00 93.81 193 ALA A CA 1
ATOM 1601 C C . ALA A 1 193 ? -18.380 -2.563 17.982 1.00 93.81 193 ALA A C 1
ATOM 1603 O O . ALA A 1 193 ? -18.255 -2.805 16.775 1.00 93.81 193 ALA A O 1
ATOM 1604 N N . LEU A 1 194 ? -17.355 -2.333 18.795 1.00 93.69 194 LEU A N 1
ATOM 1605 C CA . LEU A 1 194 ? -15.962 -2.394 18.387 1.00 93.69 194 LEU A CA 1
ATOM 1606 C C . LEU A 1 194 ? -15.198 -3.286 19.364 1.00 93.69 194 LEU A C 1
ATOM 1608 O O . LEU A 1 194 ? -15.279 -3.142 20.583 1.00 93.69 194 LEU A O 1
ATOM 1612 N N . ALA A 1 195 ? -14.443 -4.226 18.813 1.00 94.19 195 ALA A N 1
ATOM 1613 C CA . ALA A 1 195 ? -13.504 -5.025 19.572 1.00 94.19 195 ALA A CA 1
ATOM 1614 C C . ALA A 1 195 ? -12.095 -4.710 19.102 1.00 94.19 195 ALA A C 1
ATOM 1616 O O . ALA A 1 195 ? -11.822 -4.679 17.902 1.00 94.19 195 ALA A O 1
ATOM 1617 N N . SER A 1 196 ? -11.192 -4.523 20.049 1.00 92.69 196 SER A N 1
ATOM 1618 C CA . SER A 1 196 ? -9.776 -4.411 19.744 1.00 92.69 196 SER A CA 1
ATOM 1619 C C . SER A 1 196 ? -9.009 -5.514 20.448 1.00 92.69 196 SER A C 1
ATOM 1621 O O . SER A 1 196 ? -9.412 -5.955 21.522 1.00 92.69 196 SER A O 1
ATOM 1623 N N . TYR A 1 197 ? -7.893 -5.957 19.883 1.00 92.31 197 TYR A N 1
ATOM 1624 C CA . TYR A 1 197 ? -7.016 -6.901 20.567 1.00 92.31 197 TYR A CA 1
ATOM 1625 C C . TYR A 1 197 ? -5.560 -6.462 20.531 1.00 92.31 197 TYR A C 1
ATOM 1627 O O . TYR A 1 197 ? -5.093 -5.852 19.567 1.00 92.31 197 TYR A O 1
ATOM 1635 N N . THR A 1 198 ? -4.853 -6.748 21.621 1.00 90.75 198 THR A N 1
ATOM 1636 C CA . THR A 1 198 ? -3.436 -6.425 21.780 1.00 90.75 198 THR A CA 1
ATOM 1637 C C . THR A 1 198 ? -2.785 -7.369 22.789 1.00 90.75 198 THR A C 1
ATOM 1639 O O . THR A 1 198 ? -3.393 -7.730 23.795 1.00 90.75 198 THR A O 1
ATOM 1642 N N . SER A 1 199 ? -1.526 -7.743 22.553 1.00 86.12 199 SER A N 1
ATOM 1643 C CA . SER A 1 199 ? -0.687 -8.430 23.546 1.00 86.12 199 SER A CA 1
ATOM 1644 C C . SER A 1 199 ? -0.083 -7.470 24.574 1.00 86.12 199 SER A C 1
ATOM 1646 O O . SER A 1 199 ? 0.461 -7.902 25.590 1.00 86.12 199 SER A O 1
ATOM 1648 N N . SER A 1 200 ? -0.156 -6.164 24.313 1.00 84.94 200 SER A N 1
ATOM 1649 C CA . SER A 1 200 ? 0.474 -5.126 25.120 1.00 84.94 200 SER A CA 1
ATOM 1650 C C . SER A 1 200 ? -0.453 -4.682 26.244 1.00 84.94 200 SER A C 1
ATOM 1652 O O . SER A 1 200 ? -1.195 -3.709 26.118 1.00 84.94 200 SER A O 1
ATOM 1654 N N . SER A 1 201 ? -0.389 -5.378 27.380 1.00 82.38 201 SER A N 1
ATOM 1655 C CA . SER A 1 201 ? -1.232 -5.096 28.554 1.00 82.38 201 SER A CA 1
ATOM 1656 C C . SER A 1 201 ? -1.141 -3.647 29.051 1.00 82.38 201 SER A C 1
ATOM 1658 O O . SER A 1 201 ? -2.122 -3.112 29.561 1.00 82.38 201 SER A O 1
ATOM 1660 N N . TYR A 1 202 ? -0.000 -2.979 28.847 1.00 82.25 202 TYR A N 1
ATOM 1661 C CA . TYR A 1 202 ? 0.189 -1.572 29.210 1.00 82.25 202 TYR A CA 1
ATOM 1662 C C . TYR A 1 202 ? -0.651 -0.594 28.367 1.00 82.25 202 TYR A C 1
ATOM 1664 O O . TYR A 1 202 ? -0.900 0.522 28.818 1.00 82.25 202 TYR A O 1
ATOM 1672 N N . LEU A 1 203 ? -1.099 -0.985 27.164 1.00 79.31 203 LEU A N 1
ATOM 1673 C CA . LEU A 1 203 ? -1.965 -0.154 26.320 1.00 79.31 203 LEU A CA 1
ATOM 1674 C C . LEU A 1 203 ? -3.426 -0.189 26.778 1.00 79.31 203 LEU A C 1
ATOM 1676 O O . LEU A 1 203 ? -4.164 0.751 26.489 1.00 79.31 203 LEU A O 1
ATOM 1680 N N . ILE A 1 204 ? -3.849 -1.234 27.499 1.00 82.12 204 ILE A N 1
ATOM 1681 C CA . ILE A 1 204 ? -5.255 -1.451 27.871 1.00 82.12 204 ILE A CA 1
ATOM 1682 C C . ILE A 1 204 ? -5.851 -0.229 28.593 1.00 82.12 204 ILE A C 1
ATOM 1684 O O . ILE A 1 204 ? -6.839 0.296 28.084 1.00 82.12 204 ILE A O 1
ATOM 1688 N N . PRO A 1 205 ? -5.243 0.332 29.662 1.00 80.56 205 PRO A N 1
ATOM 1689 C CA . PRO A 1 205 ? -5.838 1.474 30.366 1.00 80.56 205 PRO A CA 1
ATOM 1690 C C . PRO A 1 205 ? -5.957 2.731 29.494 1.00 80.56 205 PRO A C 1
ATOM 1692 O O . PRO A 1 205 ? -6.880 3.531 29.643 1.00 80.56 205 PRO A O 1
ATOM 1695 N N . TYR A 1 206 ? -5.005 2.925 28.575 1.00 77.25 206 TYR A N 1
ATOM 1696 C CA . TYR A 1 206 ? -5.028 4.042 27.633 1.00 77.25 206 TYR A CA 1
ATOM 1697 C C . TYR A 1 206 ? -6.178 3.905 26.633 1.00 77.25 206 TYR A C 1
ATOM 1699 O O . TYR A 1 206 ? -6.872 4.876 26.340 1.00 77.25 206 TYR A O 1
ATOM 1707 N N . LEU A 1 207 ? -6.380 2.694 26.124 1.00 78.81 207 LEU A N 1
ATOM 1708 C CA . LEU A 1 207 ? -7.409 2.378 25.147 1.00 78.81 207 LEU A CA 1
ATOM 1709 C C . LEU A 1 207 ? -8.806 2.387 25.770 1.00 78.81 207 LEU A C 1
ATOM 1711 O O . LEU A 1 207 ? -9.706 2.963 25.172 1.00 78.81 207 LEU A O 1
ATOM 1715 N N . GLU A 1 208 ? -8.980 1.844 26.977 1.00 78.25 208 GLU A N 1
ATOM 1716 C CA . GLU A 1 208 ? -10.251 1.897 27.718 1.00 78.25 208 GLU A CA 1
ATOM 1717 C C . GLU A 1 208 ? -10.735 3.343 27.861 1.00 78.25 208 GLU A C 1
ATOM 1719 O O . GLU A 1 208 ? -11.860 3.659 27.489 1.00 78.25 208 GLU A O 1
ATOM 1724 N N . LYS A 1 209 ? -9.841 4.261 28.252 1.00 73.44 209 LYS A N 1
ATOM 1725 C CA . LYS A 1 209 ? -10.165 5.690 28.367 1.00 73.44 209 LYS A CA 1
ATOM 1726 C C . LYS A 1 209 ? -10.625 6.326 27.047 1.00 73.44 209 LYS A C 1
ATOM 1728 O O . LYS A 1 209 ? -11.385 7.288 27.071 1.00 73.44 209 LYS A O 1
ATOM 1733 N N . ARG A 1 210 ? -10.125 5.851 25.903 1.00 69.62 210 ARG A N 1
ATOM 1734 C CA . ARG A 1 210 ? -10.442 6.411 24.574 1.00 69.62 210 ARG A CA 1
ATOM 1735 C C . ARG A 1 210 ? -11.668 5.777 23.928 1.00 69.62 210 ARG A C 1
ATOM 1737 O O . ARG A 1 210 ? -12.218 6.346 22.992 1.00 69.62 210 ARG A O 1
ATOM 1744 N N . LEU A 1 211 ? -12.060 4.595 24.385 1.00 66.94 211 LEU A N 1
ATOM 1745 C CA . LEU A 1 211 ? -13.101 3.790 23.764 1.00 66.94 211 LEU A CA 1
ATOM 1746 C C . LEU A 1 211 ? -14.487 4.006 24.387 1.00 66.94 211 LEU A C 1
ATOM 1748 O O . LEU A 1 211 ? -15.463 3.587 23.781 1.00 66.94 211 LEU A O 1
ATOM 1752 N N . ASP A 1 212 ? -14.633 4.711 25.506 1.00 64.25 212 ASP A N 1
ATOM 1753 C CA . ASP A 1 212 ? -15.959 4.949 26.108 1.00 64.25 212 ASP A CA 1
ATOM 1754 C C . ASP A 1 212 ? -16.938 5.741 25.204 1.00 64.25 212 ASP A C 1
ATOM 1756 O O . ASP A 1 212 ? -18.148 5.717 25.421 1.00 64.25 212 ASP A O 1
ATOM 1760 N N . GLU A 1 213 ? -16.457 6.403 24.145 1.00 60.88 213 GLU A N 1
ATOM 1761 C CA . GLU A 1 213 ? -17.267 7.302 23.307 1.00 60.88 213 GLU A CA 1
ATOM 1762 C C . GLU A 1 213 ? -17.978 6.633 22.108 1.00 60.88 213 GLU A C 1
ATOM 1764 O O . GLU A 1 213 ? -18.903 7.229 21.558 1.00 60.88 213 GLU A O 1
ATOM 1769 N N . MET A 1 214 ? -17.606 5.410 21.684 1.00 63.50 214 MET A N 1
ATOM 1770 C CA . MET A 1 214 ? -18.177 4.777 20.466 1.00 63.50 214 MET A CA 1
ATOM 1771 C C . MET A 1 214 ? -19.173 3.625 20.721 1.00 63.50 214 MET A C 1
ATOM 1773 O O . MET A 1 214 ? -19.556 2.942 19.771 1.00 63.50 214 MET A O 1
ATOM 1777 N N . GLY A 1 215 ? -19.616 3.401 21.964 1.00 64.81 215 GLY A N 1
ATOM 1778 C CA . GLY A 1 215 ? -20.607 2.369 22.312 1.00 64.81 215 GLY A CA 1
ATOM 1779 C C . GLY A 1 21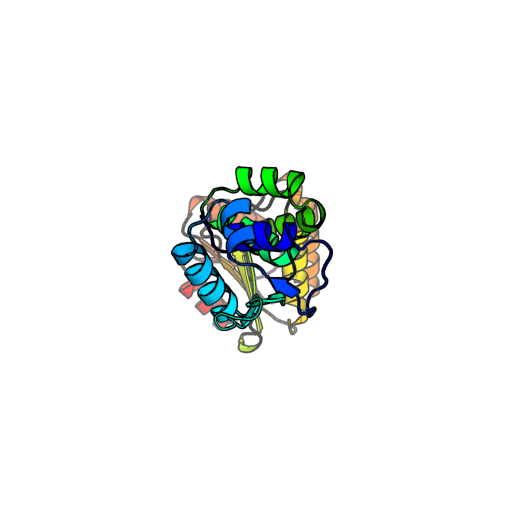5 ? -20.021 1.156 23.045 1.00 64.81 215 GLY A C 1
ATOM 1780 O O . GLY A 1 215 ? -19.214 1.312 23.958 1.00 64.81 215 GLY A O 1
ATOM 1781 N N . GLN A 1 216 ? -20.471 -0.060 22.699 1.00 73.31 216 GLN A N 1
ATOM 1782 C CA . GLN A 1 216 ? -19.997 -1.303 23.323 1.00 73.31 216 GLN A CA 1
ATOM 1783 C C . GLN A 1 216 ? -18.591 -1.657 22.833 1.00 73.31 216 GLN A C 1
ATOM 1785 O O . GLN A 1 216 ? -18.421 -2.416 21.875 1.00 73.31 216 GLN A O 1
ATOM 1790 N N . ASN A 1 217 ? -17.590 -1.098 23.505 1.00 83.81 217 ASN A N 1
ATOM 1791 C CA . ASN A 1 217 ? -16.200 -1.301 23.147 1.00 83.81 217 ASN A CA 1
ATOM 1792 C C . ASN A 1 217 ? -15.504 -2.211 24.147 1.00 83.81 217 ASN A C 1
ATOM 1794 O O . ASN A 1 217 ? -15.643 -2.044 25.359 1.00 83.81 217 ASN A O 1
ATOM 1798 N N . LYS A 1 218 ? -14.758 -3.192 23.638 1.00 90.38 218 LYS A N 1
ATOM 1799 C CA . LYS A 1 218 ? -14.021 -4.141 24.477 1.00 90.38 218 LYS A CA 1
ATOM 1800 C C . LYS A 1 218 ? -12.638 -4.428 23.920 1.00 90.38 218 LYS A C 1
ATOM 1802 O O . LYS A 1 218 ? -12.441 -4.494 22.708 1.00 90.38 218 LYS A O 1
ATOM 1807 N N . ILE A 1 219 ? -11.692 -4.626 24.831 1.00 90.88 219 ILE A N 1
ATOM 1808 C CA . ILE A 1 219 ? -10.315 -4.988 24.507 1.00 90.88 219 ILE A CA 1
ATOM 1809 C C . ILE A 1 219 ? -10.080 -6.435 24.924 1.00 90.88 219 ILE A C 1
ATOM 1811 O O . ILE A 1 219 ? -10.463 -6.841 26.021 1.00 90.88 219 ILE A O 1
ATOM 1815 N N . PHE A 1 220 ? -9.439 -7.202 24.050 1.00 92.56 220 PHE A N 1
ATOM 1816 C CA . PHE A 1 220 ? -9.185 -8.623 24.233 1.00 92.56 220 PHE A CA 1
ATOM 1817 C C . PHE A 1 220 ? -7.689 -8.940 24.135 1.00 92.56 220 PHE A C 1
ATOM 1819 O O . PHE A 1 220 ? -6.948 -8.255 23.428 1.00 92.56 220 PHE A O 1
ATOM 1826 N N . PRO A 1 221 ? -7.224 -10.003 24.812 1.00 90.25 221 PRO A N 1
ATOM 1827 C CA . PRO A 1 221 ? -5.837 -10.445 24.704 1.00 90.25 221 PRO A CA 1
ATOM 1828 C C . PRO A 1 221 ? -5.541 -11.152 23.373 1.00 90.25 221 PRO A C 1
ATOM 1830 O O . PRO A 1 221 ? -4.384 -11.240 22.969 1.00 90.25 221 PRO A O 1
ATOM 1833 N N . THR A 1 222 ? -6.566 -11.685 22.702 1.00 92.94 222 THR A N 1
ATOM 1834 C CA . THR A 1 222 ? -6.426 -12.454 21.462 1.00 92.94 222 THR A CA 1
ATOM 1835 C C . THR A 1 222 ? -7.467 -12.043 20.432 1.00 92.94 222 THR A C 1
ATOM 1837 O O . THR A 1 222 ? -8.529 -11.508 20.768 1.00 92.94 222 THR A O 1
ATOM 1840 N N . LYS A 1 223 ? -7.156 -12.320 19.164 1.00 95.25 223 LYS A N 1
ATOM 1841 C CA . LYS A 1 223 ? -8.070 -12.091 18.048 1.00 95.25 223 LYS A CA 1
ATOM 1842 C C . LYS A 1 223 ? -9.328 -12.945 18.187 1.00 95.25 223 LYS A C 1
ATOM 1844 O O . LYS A 1 223 ? -10.426 -12.446 17.979 1.00 95.25 223 LYS A O 1
ATOM 1849 N N . GLU A 1 224 ? -9.163 -14.209 18.556 1.00 96.81 224 GLU A N 1
ATOM 1850 C CA . GLU A 1 224 ? -10.243 -15.191 18.637 1.00 96.81 224 GLU A CA 1
ATOM 1851 C C . GLU A 1 224 ? -11.302 -14.746 19.651 1.00 96.81 224 GLU A C 1
ATOM 1853 O O . GLU A 1 224 ? -12.483 -14.717 19.327 1.00 96.81 224 GLU A O 1
ATOM 1858 N N . ALA A 1 225 ? -10.883 -14.282 20.834 1.00 96.00 225 ALA A N 1
ATOM 1859 C CA . ALA A 1 225 ? -11.807 -13.788 21.854 1.00 96.00 225 ALA A CA 1
ATOM 1860 C C . ALA A 1 225 ? -12.544 -12.509 21.411 1.00 96.00 225 ALA A C 1
ATOM 1862 O O . ALA A 1 225 ? -13.723 -12.328 21.722 1.00 96.00 225 ALA A O 1
ATOM 1863 N N . ALA A 1 226 ? -11.863 -11.627 20.671 1.00 96.25 226 ALA A N 1
ATOM 1864 C CA . ALA A 1 226 ? -12.483 -10.435 20.101 1.00 96.25 226 ALA A CA 1
ATOM 1865 C C . ALA A 1 226 ? -13.523 -10.787 19.027 1.00 96.25 226 ALA A C 1
ATOM 1867 O O . ALA A 1 226 ? -14.608 -10.207 19.009 1.00 96.25 226 ALA A O 1
ATOM 1868 N N . GLU A 1 227 ? -13.213 -11.742 18.148 1.00 97.19 227 GLU A N 1
ATOM 1869 C CA . GLU A 1 227 ? -14.142 -12.221 17.124 1.00 97.19 227 GLU A CA 1
ATOM 1870 C C . GLU A 1 227 ? -15.346 -12.940 17.737 1.00 97.19 227 GLU A C 1
ATOM 1872 O O . GLU A 1 227 ? -16.467 -12.598 17.376 1.00 97.19 227 GLU A O 1
ATOM 1877 N N . GLU A 1 228 ? -15.142 -13.842 18.702 1.00 97.50 228 GLU A N 1
ATOM 1878 C CA . GLU A 1 228 ? -16.226 -14.530 19.421 1.00 97.50 228 GLU A CA 1
ATOM 1879 C C . GLU A 1 228 ? -17.182 -13.541 20.095 1.00 97.50 228 GLU A C 1
ATOM 1881 O O . GLU A 1 228 ? -18.402 -13.692 20.014 1.00 97.50 228 GLU A O 1
ATOM 1886 N N . TYR A 1 229 ? -16.643 -12.490 20.722 1.00 96.69 229 TYR A N 1
ATOM 1887 C CA . TYR A 1 229 ? -17.467 -11.429 21.286 1.00 96.69 229 TYR A CA 1
ATOM 1888 C C . TYR A 1 229 ? -18.308 -10.737 20.213 1.00 96.69 229 TYR A C 1
ATOM 1890 O O . TYR A 1 229 ? -19.520 -10.630 20.383 1.00 96.69 229 TYR A O 1
ATOM 1898 N N . LEU A 1 230 ? -17.699 -10.290 19.112 1.00 96.56 230 LEU A N 1
ATOM 1899 C CA . LEU A 1 230 ? -18.433 -9.594 18.055 1.00 96.56 230 LEU A CA 1
ATOM 1900 C C . LEU A 1 230 ? -19.447 -10.499 17.340 1.00 96.56 230 LEU A C 1
ATOM 1902 O O . LEU A 1 230 ? -20.481 -10.006 16.901 1.00 96.56 230 LEU A O 1
ATOM 1906 N N . ASP A 1 231 ? -19.161 -11.796 17.214 1.00 96.69 231 ASP A N 1
ATOM 1907 C CA . ASP A 1 231 ? -20.056 -12.791 16.612 1.00 96.69 231 ASP A CA 1
ATOM 1908 C C . ASP A 1 231 ? -21.260 -13.111 17.525 1.00 96.69 231 ASP A C 1
ATOM 1910 O O . ASP A 1 231 ? -22.293 -13.571 17.043 1.00 96.69 231 ASP A O 1
ATOM 1914 N N . SER A 1 232 ? -21.158 -12.841 18.833 1.00 95.69 232 SER A N 1
ATOM 1915 C CA . SER A 1 232 ? -22.239 -13.058 19.809 1.00 95.69 232 SER A CA 1
ATOM 1916 C C . SER A 1 232 ? -23.292 -11.941 19.872 1.00 95.69 232 SER A C 1
ATOM 1918 O O . SER A 1 232 ? -24.294 -12.091 20.575 1.00 95.69 232 SER A O 1
ATOM 1920 N N . LEU A 1 233 ? -23.059 -10.819 19.180 1.00 91.75 233 LEU A N 1
ATOM 1921 C CA . LEU A 1 233 ? -23.894 -9.616 19.231 1.00 91.75 233 LEU A CA 1
ATOM 1922 C C . LEU A 1 233 ? -25.017 -9.645 18.203 1.00 91.75 233 LEU A C 1
ATOM 1924 O O . LEU A 1 233 ? -26.164 -9.340 18.602 1.00 91.75 233 LEU A O 1
#

Radius of gyration: 24.75 Å; chains: 1; bounding box: 55×31×72 Å